Protein AF-A0A1U9MJN6-F1 (afdb_monomer)

Secondary structure (DSSP, 8-state):
--SSTTSSSSGGGG-----PPPPHHHHHHHHHHHHHHHHHHHTT-HHHHHTTS-HHHHHHHHHHTT--HHHHHHHHHHHHHHHHHTT--EEEEE-TTS-EEEEETTEEEEEEEEEEEEE-TTS-EEEEEEEEEEEEETTEEEEEETT-HHHHHHHHHH-GGGGG---PPPEEEE--TT--TT-------

Foldseek 3Di:
DPPPVPVVVPVVPPPPFDFDDDDPVRLVQCVVLVVQLLVCLQVLVVLSVVVQADPLLLVLVCVVVVHDSVVSSVVVSVVSSVCVVVQAKHDKAWDSVDWTWTDQPQKIKIKTWIWIWGQDPVRFIKIKIWMWIWIADPNDIHIDIRVPVVSVVSVCVSPVSCVPPDTDDIDIDGPDPVPDPVPPDDPDD

Radius of gyration: 20.4 Å; Cα contacts (8 Å, |Δi|>4): 246; chains: 1; bounding box: 68×49×54 Å

Structure (mmCIF, N/CA/C/O backbone):
data_AF-A0A1U9MJN6-F1
#
_entry.id   AF-A0A1U9MJN6-F1
#
loop_
_atom_site.group_PDB
_atom_site.id
_atom_site.type_symbol
_atom_site.label_atom_id
_atom_site.label_alt_id
_atom_site.label_comp_id
_atom_site.label_asym_id
_atom_site.label_entity_id
_atom_site.label_seq_id
_atom_site.pdbx_PDB_ins_code
_atom_site.Cartn_x
_atom_site.Cartn_y
_atom_site.Cartn_z
_atom_site.occupancy
_atom_site.B_iso_or_equiv
_atom_site.auth_seq_id
_atom_site.auth_comp_id
_atom_site.auth_asym_id
_atom_site.auth_atom_id
_atom_site.pdbx_PDB_model_num
ATOM 1 N N . MET A 1 1 ? -52.449 1.244 7.327 1.00 43.59 1 MET A N 1
ATOM 2 C CA . MET A 1 1 ? -51.071 1.759 7.510 1.00 43.59 1 MET A CA 1
ATOM 3 C C . MET A 1 1 ? -50.054 0.865 6.780 1.00 43.59 1 MET A C 1
ATOM 5 O O . MET A 1 1 ? -49.353 0.101 7.421 1.00 43.59 1 MET A O 1
ATOM 9 N N . LYS A 1 2 ? -50.004 0.884 5.435 1.00 42.50 2 LYS A N 1
ATOM 10 C CA . LYS A 1 2 ? -49.128 -0.014 4.635 1.00 42.50 2 LYS A CA 1
ATOM 11 C C . LYS A 1 2 ? -48.401 0.668 3.457 1.00 42.50 2 LYS A C 1
ATOM 13 O O . LYS A 1 2 ? -47.854 -0.019 2.608 1.00 42.50 2 LYS A O 1
ATOM 18 N N . LYS A 1 3 ? -48.378 2.007 3.386 1.00 45.59 3 LYS A N 1
ATOM 19 C CA . LYS A 1 3 ? -47.758 2.746 2.261 1.00 45.59 3 LYS A CA 1
ATOM 20 C C . LYS A 1 3 ? -46.526 3.588 2.627 1.00 45.59 3 LYS A C 1
ATOM 22 O O . LYS A 1 3 ? -45.918 4.162 1.739 1.00 45.59 3 LYS A O 1
ATOM 27 N N . ILE A 1 4 ? -46.126 3.624 3.902 1.00 48.44 4 ILE A N 1
ATOM 28 C CA . ILE A 1 4 ? -44.976 4.433 4.362 1.00 48.44 4 ILE A CA 1
ATOM 29 C C . ILE A 1 4 ? -43.656 3.637 4.332 1.00 48.44 4 ILE A C 1
ATOM 31 O O . ILE A 1 4 ? -42.585 4.224 4.250 1.00 48.44 4 ILE A O 1
ATOM 35 N N . LEU A 1 5 ? -43.703 2.299 4.295 1.00 41.34 5 LEU A N 1
ATOM 36 C CA . LEU A 1 5 ? -42.488 1.475 4.350 1.00 41.34 5 LEU A CA 1
ATOM 37 C C . LEU A 1 5 ? -41.726 1.372 3.011 1.00 41.34 5 LEU A C 1
ATOM 39 O O . LEU A 1 5 ? -40.574 0.957 3.002 1.00 41.34 5 LEU A O 1
ATOM 43 N N . LEU A 1 6 ? -42.341 1.751 1.883 1.00 39.41 6 LEU A N 1
ATOM 44 C CA . LEU A 1 6 ? -41.754 1.542 0.551 1.00 39.41 6 LEU A CA 1
ATOM 45 C C . LEU A 1 6 ? -40.847 2.696 0.075 1.00 39.41 6 LEU A C 1
ATOM 47 O O . LEU A 1 6 ? -40.119 2.528 -0.895 1.00 39.41 6 LEU A O 1
ATOM 51 N N . TYR A 1 7 ? -40.843 3.845 0.760 1.00 41.41 7 TYR A N 1
ATOM 52 C CA . TYR A 1 7 ? -40.008 4.993 0.373 1.00 41.41 7 TYR A CA 1
ATOM 53 C C . TYR A 1 7 ? -38.606 4.998 1.001 1.00 41.41 7 TYR A C 1
ATOM 55 O O . TYR A 1 7 ? -37.720 5.674 0.488 1.00 41.41 7 TYR A O 1
ATOM 63 N N . ILE A 1 8 ? -38.362 4.216 2.059 1.00 44.56 8 ILE A N 1
ATOM 64 C CA . ILE A 1 8 ? -37.048 4.185 2.733 1.00 44.56 8 ILE A CA 1
ATOM 65 C C . ILE A 1 8 ? -36.058 3.243 2.018 1.00 44.56 8 ILE A C 1
ATOM 67 O O . ILE A 1 8 ? -34.848 3.419 2.124 1.00 44.56 8 ILE A O 1
ATOM 71 N N . VAL A 1 9 ? -36.540 2.292 1.210 1.00 43.25 9 VAL A N 1
ATOM 72 C CA . VAL A 1 9 ? -35.675 1.303 0.535 1.00 43.25 9 VAL A CA 1
ATOM 73 C C . VAL A 1 9 ? -35.017 1.849 -0.745 1.00 43.25 9 VAL A C 1
ATOM 75 O O . VAL A 1 9 ? -33.988 1.333 -1.164 1.00 43.25 9 VAL A O 1
ATOM 78 N N . ILE A 1 10 ? -35.533 2.928 -1.345 1.00 44.97 10 ILE A N 1
ATOM 79 C CA . ILE A 1 10 ? -35.027 3.439 -2.638 1.00 44.97 10 ILE A CA 1
ATOM 80 C C . ILE A 1 10 ? -33.867 4.445 -2.471 1.00 44.97 10 ILE A C 1
ATOM 82 O O . ILE A 1 10 ? -33.095 4.659 -3.404 1.00 44.97 10 ILE A O 1
ATOM 86 N N . VAL A 1 11 ? -33.667 5.021 -1.280 1.00 43.34 11 VAL A N 1
ATOM 87 C CA . VAL A 1 11 ? -32.619 6.043 -1.065 1.00 43.34 11 VAL A CA 1
ATOM 88 C C . VAL A 1 11 ? -31.224 5.432 -0.837 1.00 43.34 11 VAL A C 1
ATOM 90 O O . VAL A 1 11 ? -30.222 6.097 -1.074 1.00 43.34 11 VAL A O 1
ATOM 93 N N . MET A 1 12 ? -31.117 4.151 -0.461 1.00 43.88 12 MET A N 1
ATOM 94 C CA . MET A 1 12 ? -29.810 3.510 -0.216 1.00 43.88 12 MET A CA 1
ATOM 95 C C . MET A 1 12 ? -29.096 3.002 -1.481 1.00 43.88 12 MET A C 1
ATOM 97 O O . MET A 1 12 ? -27.916 2.674 -1.428 1.00 43.88 12 MET A O 1
ATOM 101 N N . SER A 1 13 ? -29.769 2.960 -2.632 1.00 37.56 13 SER A N 1
ATOM 102 C CA . SER A 1 13 ? -29.236 2.360 -3.867 1.00 37.56 13 SER A CA 1
ATOM 103 C C . SER A 1 13 ? -28.473 3.318 -4.797 1.00 37.56 13 SER A C 1
ATOM 105 O O . SER A 1 13 ? -28.083 2.909 -5.887 1.00 37.56 13 SER A O 1
ATOM 107 N N . LEU A 1 14 ? -28.243 4.578 -4.402 1.00 42.25 14 LEU A N 1
ATOM 108 C CA . LEU A 1 14 ? -27.652 5.604 -5.281 1.00 42.25 14 LEU A CA 1
ATOM 109 C C . LEU A 1 14 ? -26.359 6.247 -4.763 1.00 42.25 14 LEU A C 1
ATOM 111 O O . LEU A 1 14 ? -25.937 7.269 -5.300 1.00 42.25 14 LEU A O 1
ATOM 115 N N . MET A 1 15 ? -25.663 5.638 -3.799 1.00 46.88 15 MET A N 1
ATOM 116 C CA . MET A 1 15 ? -24.274 6.025 -3.520 1.00 46.88 15 MET A CA 1
ATOM 117 C C . MET A 1 15 ? -23.351 5.454 -4.602 1.00 46.88 15 MET A C 1
ATOM 119 O O . MET A 1 15 ? -22.535 4.567 -4.372 1.00 46.88 15 MET A O 1
ATOM 123 N N . SER A 1 16 ? -23.519 5.941 -5.832 1.00 44.94 16 SER A N 1
ATOM 124 C CA . S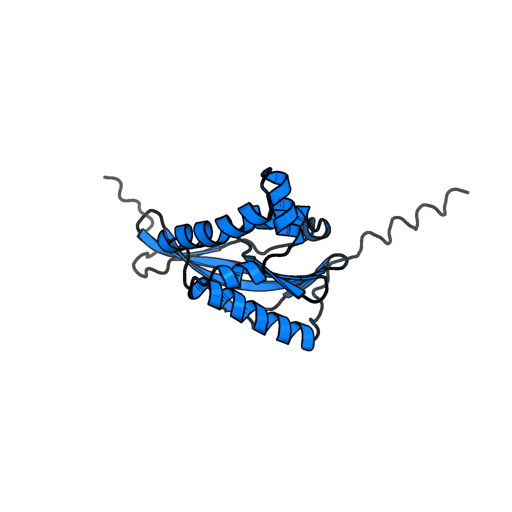ER A 1 16 ? -22.482 5.866 -6.849 1.00 44.94 16 SER A CA 1
ATOM 125 C C . SER A 1 16 ? -21.250 6.546 -6.262 1.00 44.94 16 SER A C 1
ATOM 127 O O . SER A 1 16 ? -21.290 7.751 -6.016 1.00 44.94 16 SER A O 1
ATOM 129 N N . SER A 1 17 ? -20.195 5.774 -6.002 1.00 49.84 17 SER A N 1
ATOM 130 C CA . SER A 1 17 ? -18.872 6.264 -5.622 1.00 49.84 17 SER A CA 1
ATOM 131 C C . SER A 1 17 ? -18.369 7.207 -6.719 1.00 49.84 17 SER A C 1
ATOM 133 O O . SER A 1 17 ? -17.796 6.767 -7.718 1.00 49.84 17 SER A O 1
ATOM 135 N N . GLN A 1 18 ? -18.678 8.495 -6.601 1.00 49.50 18 GLN A N 1
ATOM 136 C CA . GLN A 1 18 ? -18.141 9.511 -7.491 1.00 49.50 18 GLN A CA 1
ATOM 137 C C . GLN A 1 18 ? -16.682 9.716 -7.096 1.00 49.50 18 GLN A C 1
ATOM 139 O O . GLN A 1 18 ? -16.378 9.853 -5.912 1.00 49.50 18 GLN A O 1
ATOM 144 N N . ALA A 1 19 ? -15.784 9.701 -8.081 1.00 58.88 19 ALA A N 1
ATOM 145 C CA . ALA A 1 19 ? -14.411 10.133 -7.872 1.00 58.88 19 ALA A CA 1
ATOM 146 C C . ALA A 1 19 ? -14.451 11.570 -7.340 1.00 58.88 19 ALA A C 1
ATOM 148 O O . ALA A 1 19 ? -14.881 12.486 -8.043 1.00 58.88 19 ALA A O 1
ATOM 149 N N . MET A 1 20 ? -14.069 11.746 -6.079 1.00 65.19 20 MET A N 1
ATOM 150 C CA . MET A 1 20 ? -14.048 13.057 -5.447 1.00 65.19 20 MET A CA 1
ATOM 151 C C . MET A 1 20 ? -12.709 13.732 -5.716 1.00 65.19 20 MET A C 1
ATOM 153 O O . MET A 1 20 ? -11.678 13.075 -5.896 1.00 65.19 20 MET A O 1
ATOM 157 N N . ALA A 1 21 ? -12.725 15.062 -5.770 1.00 76.94 21 ALA A N 1
ATOM 158 C CA . ALA A 1 21 ? -11.495 15.832 -5.814 1.00 76.94 21 ALA A CA 1
ATOM 159 C C . ALA A 1 21 ? -10.804 15.719 -4.448 1.00 76.94 21 ALA A C 1
ATOM 161 O O . ALA A 1 21 ? -11.349 16.154 -3.437 1.00 76.94 21 ALA A O 1
ATOM 162 N N . LEU A 1 22 ? -9.613 15.121 -4.426 1.00 87.12 22 LEU A N 1
ATOM 163 C CA . LEU A 1 22 ? -8.795 15.001 -3.223 1.00 87.12 22 LEU A CA 1
ATOM 164 C C . LEU A 1 22 ? -8.383 16.395 -2.730 1.00 87.12 22 LEU A C 1
ATOM 166 O O . LEU A 1 22 ? -7.848 17.186 -3.513 1.00 87.12 22 LEU A O 1
ATOM 170 N N . GLU A 1 23 ? -8.591 16.686 -1.444 1.00 90.25 23 GLU A N 1
ATOM 171 C CA . GLU A 1 23 ? -8.159 17.953 -0.849 1.00 90.25 23 GLU A CA 1
ATOM 172 C C . GLU A 1 23 ? -6.656 18.181 -1.061 1.00 90.25 23 GLU A C 1
ATOM 174 O O . GLU A 1 23 ? -5.850 17.252 -0.970 1.00 90.25 23 GLU A O 1
ATOM 179 N N . GLN A 1 24 ? -6.255 19.429 -1.317 1.00 89.94 24 GLN A N 1
ATOM 180 C CA . GLN A 1 24 ? -4.870 19.747 -1.681 1.00 89.94 24 GLN A CA 1
ATOM 181 C C . GLN A 1 24 ? -3.862 19.307 -0.605 1.00 89.94 24 GLN A C 1
ATOM 183 O O . GLN A 1 24 ? -2.831 18.721 -0.935 1.00 89.94 24 GLN A O 1
ATOM 188 N N . GLY A 1 25 ? -4.177 19.524 0.677 1.00 91.94 25 GLY A N 1
ATOM 189 C CA . GLY A 1 25 ? -3.315 19.094 1.783 1.00 91.94 25 GLY A CA 1
ATOM 190 C C . GLY A 1 25 ? -3.163 17.572 1.853 1.00 91.94 25 GLY A C 1
ATOM 191 O O . GLY A 1 25 ? -2.060 17.061 2.057 1.00 91.94 25 GLY A O 1
ATOM 192 N N . ASP A 1 26 ? -4.245 16.838 1.602 1.00 94.31 26 ASP A N 1
ATOM 193 C CA . ASP A 1 26 ? -4.227 15.376 1.574 1.00 94.31 26 ASP A CA 1
ATOM 194 C C . ASP A 1 26 ? -3.483 14.830 0.365 1.00 94.31 26 ASP A C 1
ATOM 196 O O . ASP A 1 26 ? -2.719 13.875 0.498 1.00 94.31 26 ASP A O 1
ATOM 200 N N . LYS A 1 27 ? -3.621 15.482 -0.789 1.00 94.56 27 LYS A N 1
ATOM 201 C CA . LYS A 1 27 ? -2.857 15.169 -1.996 1.00 94.56 27 LYS A CA 1
ATOM 202 C C . LYS A 1 27 ? -1.355 15.320 -1.769 1.00 94.56 27 LYS A C 1
ATOM 204 O O . LYS A 1 27 ? -0.590 14.425 -2.126 1.00 94.56 27 LYS A O 1
ATOM 209 N N . GLU A 1 28 ? -0.915 16.416 -1.160 1.00 95.31 28 GLU A N 1
ATOM 210 C CA . GLU A 1 28 ? 0.503 16.655 -0.870 1.00 95.31 28 GLU A CA 1
ATOM 211 C C . GLU A 1 28 ? 1.069 15.632 0.121 1.00 95.31 28 GLU A C 1
ATOM 213 O O . GLU A 1 28 ? 2.140 15.058 -0.114 1.00 95.31 28 GLU A O 1
ATOM 218 N N . GLN A 1 29 ? 0.332 15.344 1.198 1.00 96.88 29 GLN A N 1
ATOM 219 C CA . GLN A 1 29 ? 0.725 14.323 2.168 1.00 96.88 29 GLN A CA 1
ATOM 220 C C . GLN A 1 29 ? 0.754 12.92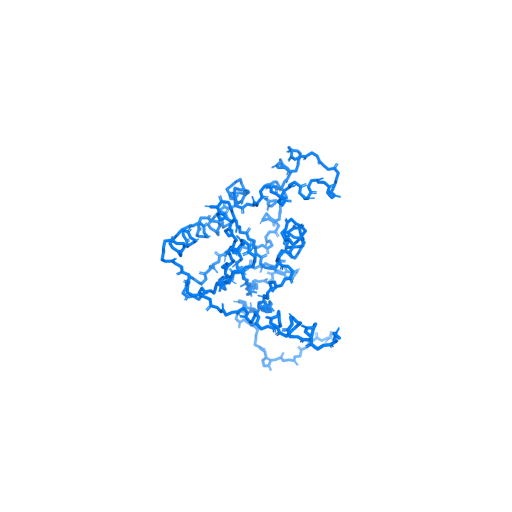3 1.551 1.00 96.88 29 GLN A C 1
ATOM 222 O O . GLN A 1 29 ? 1.699 12.172 1.806 1.00 96.88 29 GLN A O 1
ATOM 227 N N . PHE A 1 30 ? -0.236 12.577 0.726 1.00 97.12 30 PHE A N 1
ATOM 228 C CA . PHE A 1 30 ? -0.272 11.319 -0.010 1.00 97.12 30 PHE A CA 1
ATOM 229 C C . PHE A 1 30 ? 0.962 11.184 -0.902 1.00 97.12 30 PHE A C 1
ATOM 231 O O . PHE A 1 30 ? 1.713 10.224 -0.747 1.00 97.12 30 PHE A O 1
ATOM 238 N N . ILE A 1 31 ? 1.228 12.162 -1.779 1.00 97.06 31 ILE A N 1
ATOM 239 C CA . ILE A 1 31 ? 2.361 12.118 -2.718 1.00 97.06 31 ILE A CA 1
ATOM 240 C C . ILE A 1 31 ? 3.681 11.970 -1.960 1.00 97.06 31 ILE A C 1
ATOM 242 O O . ILE A 1 31 ? 4.518 11.149 -2.338 1.00 97.06 31 ILE A O 1
ATOM 246 N N . LYS A 1 32 ? 3.876 12.740 -0.883 1.00 97.38 32 LYS A N 1
ATOM 247 C CA . LYS A 1 32 ? 5.087 12.660 -0.058 1.00 97.38 32 LYS A CA 1
ATOM 248 C C . LYS A 1 32 ? 5.272 11.258 0.522 1.00 97.38 32 LYS A C 1
ATOM 250 O O . LYS A 1 32 ? 6.335 10.667 0.358 1.00 97.38 32 LYS A O 1
ATOM 255 N N . ASN A 1 33 ? 4.249 10.725 1.184 1.00 97.94 33 ASN A N 1
ATOM 256 C CA . ASN A 1 33 ? 4.336 9.428 1.849 1.00 97.94 33 ASN A CA 1
ATOM 257 C C . ASN A 1 33 ? 4.453 8.265 0.852 1.00 97.94 33 ASN A C 1
ATOM 259 O O . ASN A 1 33 ? 5.272 7.373 1.052 1.00 97.94 33 ASN A O 1
ATOM 263 N N . ALA A 1 34 ? 3.717 8.317 -0.258 1.00 97.44 34 ALA A N 1
ATOM 264 C CA . ALA A 1 34 ? 3.796 7.333 -1.330 1.00 97.44 34 ALA A CA 1
ATOM 265 C C . ALA A 1 34 ? 5.190 7.310 -1.976 1.00 97.44 34 ALA A C 1
ATOM 267 O O . ALA A 1 34 ? 5.746 6.238 -2.202 1.00 97.44 34 ALA A O 1
ATOM 268 N N . LYS A 1 35 ? 5.808 8.476 -2.221 1.00 96.94 35 LYS A N 1
ATOM 269 C CA . LYS A 1 35 ? 7.196 8.544 -2.709 1.00 96.94 35 LYS A CA 1
ATOM 270 C C . LYS A 1 35 ? 8.177 7.914 -1.722 1.00 96.94 35 LYS A C 1
ATOM 272 O O . LYS A 1 35 ? 9.031 7.145 -2.152 1.00 96.94 35 LYS A O 1
ATOM 277 N N . THR A 1 36 ? 8.042 8.191 -0.424 1.00 97.06 36 THR A N 1
ATOM 278 C CA . THR A 1 36 ? 8.875 7.560 0.613 1.00 97.06 36 THR A CA 1
ATOM 279 C C . THR A 1 36 ? 8.694 6.043 0.630 1.00 97.06 36 THR A C 1
ATOM 281 O O . THR A 1 36 ? 9.680 5.314 0.680 1.00 97.06 36 THR A O 1
ATOM 284 N N . TYR A 1 37 ? 7.454 5.563 0.536 1.00 96.19 37 TYR A N 1
ATOM 285 C CA . TYR A 1 37 ? 7.129 4.139 0.491 1.00 96.19 37 TYR A CA 1
ATOM 286 C C . TYR A 1 37 ? 7.752 3.431 -0.724 1.00 96.19 37 TYR A C 1
ATOM 288 O O . TYR A 1 37 ? 8.461 2.436 -0.565 1.00 96.19 37 TYR A O 1
ATOM 296 N N . LEU A 1 38 ? 7.559 3.966 -1.935 1.00 94.56 38 LEU A N 1
ATOM 297 C CA . LEU A 1 38 ? 8.127 3.389 -3.161 1.00 94.56 38 LEU A CA 1
ATOM 298 C C . LEU A 1 38 ? 9.662 3.451 -3.158 1.00 94.56 38 LEU A C 1
ATOM 300 O O . LEU A 1 38 ? 10.327 2.501 -3.571 1.00 94.56 38 LEU A O 1
ATOM 304 N N . LEU A 1 39 ? 10.241 4.543 -2.645 1.00 94.38 39 LEU A N 1
ATOM 305 C CA . LEU A 1 39 ? 11.687 4.660 -2.478 1.00 94.38 39 LEU A CA 1
ATOM 306 C C . LEU A 1 39 ? 12.221 3.620 -1.485 1.00 94.38 39 LEU A C 1
ATOM 308 O O . LEU A 1 39 ? 13.251 3.010 -1.753 1.00 94.38 39 LEU A O 1
ATOM 312 N N . ALA A 1 40 ? 11.521 3.372 -0.376 1.00 93.31 40 ALA A N 1
ATOM 313 C CA . ALA A 1 40 ? 11.910 2.358 0.599 1.00 93.31 40 ALA A CA 1
ATOM 314 C C . ALA A 1 40 ? 11.908 0.944 -0.001 1.00 93.31 40 ALA A C 1
ATOM 316 O O . ALA A 1 40 ? 12.822 0.172 0.289 1.00 93.31 40 ALA A O 1
ATOM 317 N N . HIS A 1 41 ? 10.951 0.626 -0.880 1.00 90.69 41 HIS A N 1
ATOM 318 C CA . HIS A 1 41 ? 10.965 -0.615 -1.664 1.00 90.69 41 HIS A CA 1
ATOM 319 C C . HIS A 1 41 ? 12.185 -0.696 -2.586 1.00 90.69 41 HIS A C 1
ATOM 321 O O . HIS A 1 41 ? 12.923 -1.680 -2.542 1.00 90.69 41 HIS A O 1
ATOM 327 N N . ASN A 1 42 ? 12.460 0.361 -3.356 1.00 90.44 42 ASN A N 1
ATOM 328 C CA . ASN A 1 42 ? 13.613 0.414 -4.264 1.00 90.44 42 ASN A CA 1
ATOM 329 C C . ASN A 1 42 ? 14.958 0.308 -3.530 1.00 90.44 42 ASN A C 1
ATOM 331 O O . ASN A 1 42 ? 15.864 -0.386 -3.986 1.00 90.44 42 ASN A O 1
ATOM 335 N N . MET A 1 43 ? 15.076 0.956 -2.370 1.00 91.19 43 MET A N 1
ATOM 336 C CA . MET A 1 43 ? 16.272 0.931 -1.522 1.00 91.19 43 MET A CA 1
ATOM 337 C C . MET A 1 43 ? 16.353 -0.304 -0.616 1.00 91.19 43 MET A C 1
ATOM 339 O O . MET A 1 43 ? 17.344 -0.472 0.091 1.00 91.19 43 MET A O 1
ATOM 343 N N . ARG A 1 44 ? 15.335 -1.178 -0.629 1.00 89.50 44 ARG A N 1
ATOM 344 C CA . ARG A 1 44 ? 15.235 -2.372 0.230 1.00 89.50 44 ARG A CA 1
ATOM 345 C C . ARG A 1 44 ? 15.282 -2.047 1.730 1.00 89.50 44 ARG A C 1
ATOM 347 O O . ARG A 1 44 ? 15.719 -2.856 2.552 1.00 89.50 44 ARG A O 1
ATOM 354 N N . THR A 1 45 ? 14.790 -0.869 2.105 1.00 91.31 45 THR A N 1
ATOM 355 C CA . THR A 1 45 ? 14.709 -0.397 3.491 1.00 91.31 45 THR A CA 1
ATOM 356 C C . THR A 1 45 ? 13.384 -0.847 4.109 1.00 91.31 45 THR A C 1
ATOM 358 O O . THR A 1 45 ? 12.513 -0.037 4.423 1.00 91.31 45 THR A O 1
ATOM 361 N N . PHE A 1 46 ? 13.200 -2.160 4.277 1.00 89.06 46 PHE A N 1
ATOM 362 C CA . PHE A 1 46 ? 11.895 -2.739 4.640 1.00 89.06 46 PHE A CA 1
ATOM 363 C C . PHE A 1 46 ? 11.362 -2.310 6.009 1.00 89.06 46 PHE A C 1
ATOM 365 O O . PHE A 1 46 ? 10.153 -2.271 6.200 1.00 89.06 46 PHE A O 1
ATOM 372 N N . ASN A 1 47 ? 12.223 -1.875 6.930 1.00 89.44 47 ASN A N 1
ATOM 373 C CA . ASN A 1 47 ? 11.764 -1.262 8.180 1.00 89.44 47 ASN A CA 1
ATOM 374 C C . ASN A 1 47 ? 10.962 0.027 7.934 1.00 89.44 47 ASN A C 1
ATOM 376 O O . ASN A 1 47 ? 10.027 0.306 8.675 1.00 89.44 47 ASN A O 1
ATOM 380 N N . VAL A 1 48 ? 11.294 0.795 6.889 1.00 92.00 48 VAL A N 1
ATOM 381 C CA . VAL A 1 48 ? 10.523 1.980 6.478 1.00 92.00 48 VAL A CA 1
ATOM 382 C C . VAL A 1 48 ? 9.238 1.560 5.766 1.00 92.00 48 VAL A C 1
ATOM 384 O O . VAL A 1 48 ? 8.192 2.136 6.040 1.00 92.00 48 VAL A O 1
ATOM 387 N N . VAL A 1 49 ? 9.273 0.515 4.926 1.00 92.06 49 VAL A N 1
ATOM 388 C CA . VAL A 1 49 ? 8.056 -0.063 4.314 1.00 92.06 49 VAL A CA 1
ATOM 389 C C . VAL A 1 49 ? 7.045 -0.458 5.396 1.00 92.06 49 VAL A C 1
ATOM 391 O O . VAL A 1 49 ? 5.869 -0.118 5.294 1.00 92.06 49 VAL A O 1
ATOM 394 N N . MET A 1 50 ? 7.508 -1.087 6.479 1.00 90.69 50 MET A N 1
ATOM 395 C CA . MET A 1 50 ? 6.651 -1.517 7.587 1.00 90.69 50 MET A CA 1
ATOM 396 C C . MET A 1 50 ? 5.970 -0.370 8.341 1.00 90.69 50 MET A C 1
ATOM 398 O O . MET A 1 50 ? 4.896 -0.580 8.897 1.00 90.69 50 MET A O 1
ATOM 402 N N . GLN A 1 51 ? 6.529 0.845 8.337 1.00 93.94 51 GLN A N 1
ATOM 403 C CA . GLN A 1 51 ? 5.883 2.014 8.959 1.00 93.94 51 GLN A CA 1
ATOM 404 C C . GLN A 1 51 ? 4.602 2.438 8.230 1.00 93.94 51 GLN A C 1
ATOM 406 O O . GLN A 1 51 ? 3.767 3.138 8.801 1.00 93.94 51 GLN A O 1
ATOM 411 N N . TYR A 1 52 ? 4.449 2.002 6.980 1.00 95.25 52 TYR A N 1
ATOM 412 C CA . TYR A 1 52 ? 3.307 2.286 6.122 1.00 95.25 52 TYR A CA 1
ATOM 413 C C . TYR A 1 52 ? 2.289 1.141 6.060 1.00 95.25 52 TYR A C 1
ATOM 415 O O . TYR A 1 52 ? 1.302 1.244 5.331 1.00 95.25 52 TYR A O 1
ATOM 423 N N . VAL A 1 53 ? 2.480 0.075 6.841 1.00 93.00 53 VAL A N 1
ATOM 424 C CA . VAL A 1 53 ? 1.473 -0.977 7.014 1.00 93.00 53 VAL A CA 1
ATOM 425 C C . VAL A 1 53 ? 0.594 -0.628 8.210 1.00 93.00 53 VAL A C 1
ATOM 427 O O . VAL A 1 53 ? 1.080 -0.204 9.259 1.00 93.00 53 VAL A O 1
ATOM 430 N N . SER A 1 54 ? -0.721 -0.782 8.062 1.00 93.50 54 SER A N 1
ATOM 431 C CA . SER A 1 54 ? -1.652 -0.446 9.139 1.00 93.50 54 SER A CA 1
ATOM 432 C C . SER A 1 54 ? -1.455 -1.364 10.358 1.00 93.50 54 SER A C 1
ATOM 434 O O . SER A 1 54 ? -1.476 -2.585 10.188 1.00 93.50 54 SER A O 1
ATOM 436 N N . PRO A 1 55 ? -1.343 -0.829 11.593 1.00 92.75 55 PRO A N 1
ATOM 437 C CA . PRO A 1 55 ? -1.252 -1.650 12.803 1.00 92.75 55 PRO A CA 1
ATOM 438 C C . PRO A 1 55 ? -2.415 -2.635 12.940 1.00 92.75 55 PRO A C 1
ATOM 440 O O . PRO A 1 55 ? -2.190 -3.812 13.198 1.00 92.75 55 PRO A O 1
ATOM 443 N N . LYS A 1 56 ? -3.641 -2.190 12.636 1.00 94.06 56 LYS A N 1
ATOM 444 C CA . LYS A 1 56 ? -4.846 -3.033 12.631 1.00 94.06 56 LYS A CA 1
ATOM 445 C C . LYS A 1 56 ? -4.727 -4.221 11.668 1.00 94.06 56 LYS A C 1
ATOM 447 O O . LYS A 1 56 ? -5.202 -5.319 11.950 1.00 94.06 56 LYS A O 1
ATOM 452 N N . VAL A 1 57 ? -4.065 -4.020 10.526 1.00 92.88 57 VAL A N 1
ATOM 453 C CA . VAL A 1 57 ? -3.792 -5.094 9.558 1.00 92.88 57 VAL A CA 1
ATOM 454 C C . VAL A 1 57 ? -2.751 -6.060 10.108 1.00 92.88 57 VAL A C 1
ATOM 456 O O . VAL A 1 57 ? -2.951 -7.266 10.017 1.00 92.88 57 VAL A O 1
ATOM 459 N N . LEU A 1 58 ? -1.678 -5.561 10.729 1.00 92.31 58 LEU A N 1
ATOM 460 C CA . LEU A 1 58 ? -0.673 -6.415 11.371 1.00 92.31 58 LEU A CA 1
ATOM 461 C C . LEU A 1 58 ? -1.278 -7.258 12.499 1.00 92.31 58 LEU A C 1
ATOM 463 O O . LEU A 1 58 ? -0.982 -8.444 12.598 1.00 92.31 58 LEU A O 1
ATOM 467 N N . GLU A 1 59 ? -2.162 -6.680 13.308 1.00 93.75 59 GLU A N 1
ATOM 468 C CA . GLU A 1 59 ? -2.915 -7.407 14.333 1.00 93.75 59 GLU A CA 1
ATOM 469 C C . GLU A 1 59 ? -3.796 -8.499 13.720 1.00 93.75 59 GLU A C 1
ATOM 471 O O . GLU A 1 59 ? -3.780 -9.634 14.193 1.00 93.75 59 GLU A O 1
ATOM 476 N N . THR A 1 60 ? -4.497 -8.187 12.626 1.00 93.88 60 THR A N 1
ATOM 477 C CA . THR A 1 60 ? -5.331 -9.155 11.897 1.00 93.88 60 THR A CA 1
ATOM 478 C C . THR A 1 60 ? -4.490 -10.322 11.364 1.00 93.88 60 THR A C 1
ATOM 480 O O . THR A 1 60 ? -4.847 -11.484 11.547 1.00 93.88 60 THR A O 1
ATOM 483 N N . ILE A 1 61 ? -3.332 -10.035 10.758 1.00 92.12 61 ILE A N 1
ATOM 484 C CA . ILE A 1 61 ? -2.394 -11.059 10.273 1.00 92.12 61 ILE A CA 1
ATOM 485 C C . ILE A 1 61 ? -1.880 -11.911 11.438 1.00 92.12 61 ILE A C 1
ATOM 487 O O . ILE A 1 61 ? -1.833 -13.137 11.331 1.00 92.12 61 ILE A O 1
ATOM 491 N N . ALA A 1 62 ? -1.491 -11.281 12.548 1.00 92.31 62 ALA A N 1
ATOM 492 C CA . ALA A 1 62 ? -0.965 -11.976 13.718 1.00 92.31 62 ALA A CA 1
ATOM 493 C C . ALA A 1 62 ? -2.003 -12.950 14.298 1.00 92.31 62 ALA A C 1
ATOM 495 O O . ALA A 1 62 ? -1.679 -14.109 14.558 1.00 92.31 62 ALA A O 1
ATOM 496 N N . GLN A 1 63 ? -3.258 -12.509 14.421 1.00 93.44 63 GLN A N 1
ATOM 497 C CA . GLN A 1 63 ? -4.373 -13.332 14.892 1.00 93.44 63 GLN A CA 1
ATOM 498 C C . GLN A 1 63 ? -4.635 -14.529 13.971 1.00 93.44 63 GLN A C 1
ATOM 500 O O . GLN A 1 63 ? -4.644 -15.666 14.445 1.00 93.44 63 GLN A O 1
ATOM 505 N N . ASP A 1 64 ? -4.765 -14.297 12.662 1.00 92.69 64 ASP A N 1
ATOM 506 C CA . ASP A 1 64 ? -5.049 -15.358 11.683 1.00 92.69 64 ASP A CA 1
ATOM 507 C C . ASP A 1 64 ? -3.936 -16.416 11.625 1.00 92.69 64 ASP A C 1
ATOM 509 O O . ASP A 1 64 ? -4.205 -17.602 11.431 1.00 92.69 64 ASP A O 1
ATOM 513 N N . ASN A 1 65 ? -2.684 -16.006 11.844 1.00 89.62 65 ASN A N 1
ATOM 514 C CA . ASN A 1 65 ? -1.525 -16.900 11.817 1.00 89.62 65 ASN A CA 1
ATOM 515 C C . ASN A 1 65 ? -1.135 -17.440 13.203 1.00 89.62 65 ASN A C 1
ATOM 517 O O . ASN A 1 65 ? -0.154 -18.173 13.313 1.00 89.62 65 ASN A O 1
ATOM 521 N N . LYS A 1 66 ? -1.890 -17.107 14.262 1.00 92.56 66 LYS A N 1
ATOM 522 C CA . LYS A 1 66 ? -1.593 -17.480 15.659 1.00 92.56 66 LYS A CA 1
ATOM 523 C C . LYS A 1 66 ? -0.172 -17.085 16.093 1.00 92.56 66 LYS A C 1
ATOM 525 O O . LYS A 1 66 ? 0.501 -17.821 16.815 1.00 92.56 66 LYS A O 1
ATOM 530 N N . LEU A 1 67 ? 0.287 -15.919 15.641 1.00 92.00 67 LEU A N 1
ATOM 531 C CA . LEU A 1 67 ? 1.585 -15.337 15.977 1.00 92.00 67 LEU A CA 1
ATOM 532 C C . LEU A 1 67 ? 1.408 -14.176 16.958 1.00 92.00 67 LEU A C 1
ATOM 534 O O . LEU A 1 67 ? 0.379 -13.505 16.974 1.00 92.00 67 LEU A O 1
ATOM 538 N N . SER A 1 68 ? 2.438 -13.893 17.757 1.00 92.69 68 SER A N 1
ATOM 539 C CA . SER A 1 68 ? 2.496 -12.618 18.474 1.00 92.69 68 SER A CA 1
ATOM 540 C C . SER A 1 68 ? 2.801 -11.487 17.489 1.00 92.69 68 SER A C 1
ATOM 542 O O . SER A 1 68 ? 3.527 -11.683 16.510 1.00 92.69 68 SER A O 1
ATOM 544 N N . LEU A 1 69 ? 2.295 -10.282 17.767 1.00 8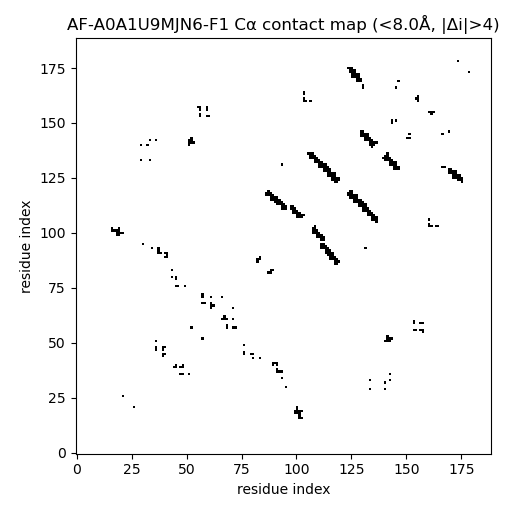9.06 69 LEU A N 1
ATOM 545 C CA . LEU A 1 69 ? 2.592 -9.107 16.945 1.00 89.06 69 LEU A CA 1
ATOM 546 C C . LEU A 1 69 ? 4.105 -8.846 16.872 1.00 89.06 69 LEU A C 1
ATOM 548 O O . LEU A 1 69 ? 4.624 -8.574 15.796 1.00 89.06 69 LEU A O 1
ATOM 552 N N . ALA A 1 70 ? 4.821 -9.023 17.988 1.00 89.25 70 ALA A N 1
ATOM 553 C CA . ALA A 1 70 ? 6.276 -8.891 18.038 1.00 89.25 70 ALA A CA 1
ATOM 554 C C . ALA A 1 70 ? 6.977 -9.859 17.067 1.00 89.25 70 ALA A C 1
ATOM 556 O O . ALA A 1 70 ? 7.809 -9.425 16.270 1.00 89.25 70 ALA A O 1
ATOM 557 N N . ASN A 1 71 ? 6.588 -11.141 17.067 1.00 86.50 71 ASN A N 1
ATOM 558 C CA . ASN A 1 71 ? 7.144 -12.137 16.147 1.00 86.50 71 ASN A CA 1
ATOM 559 C C . ASN A 1 71 ? 6.811 -11.806 14.688 1.00 86.50 71 ASN A C 1
ATOM 561 O O . ASN A 1 71 ? 7.654 -11.952 13.810 1.00 86.50 71 ASN A O 1
ATOM 565 N N . LEU A 1 72 ? 5.594 -11.335 14.412 1.00 87.38 72 LEU A N 1
ATOM 566 C CA . LEU A 1 72 ? 5.219 -10.930 13.061 1.00 87.38 72 LEU A CA 1
ATOM 567 C C . LEU A 1 72 ? 6.080 -9.751 12.575 1.00 87.38 72 LEU A C 1
ATOM 569 O O . LEU A 1 72 ? 6.627 -9.789 11.473 1.00 87.38 72 LEU A O 1
ATOM 573 N N . THR A 1 73 ? 6.240 -8.719 13.408 1.00 84.50 73 THR A N 1
ATOM 574 C CA . THR A 1 73 ? 7.014 -7.517 13.060 1.00 84.50 73 THR A CA 1
ATOM 575 C C . THR A 1 73 ? 8.508 -7.775 12.877 1.00 84.50 73 THR A C 1
ATOM 577 O O . THR A 1 73 ? 9.145 -7.031 12.134 1.00 84.50 73 THR A O 1
ATOM 580 N N . SER A 1 74 ? 9.070 -8.821 13.494 1.00 84.81 74 SER A N 1
ATOM 581 C CA . SER A 1 74 ? 10.468 -9.208 13.275 1.00 84.81 74 SER A CA 1
ATOM 582 C C . SER A 1 74 ? 10.665 -10.030 11.998 1.00 84.81 74 SER A C 1
ATOM 584 O O . SER A 1 74 ? 11.686 -9.876 11.337 1.00 84.81 74 SER A O 1
ATOM 586 N N . ILE A 1 75 ? 9.686 -10.854 11.605 1.00 84.88 75 ILE A N 1
ATOM 587 C CA . ILE A 1 75 ? 9.815 -11.777 10.463 1.00 84.88 75 ILE A CA 1
ATOM 588 C C . ILE A 1 75 ? 9.510 -11.102 9.114 1.00 84.88 75 ILE A C 1
ATOM 590 O O . ILE A 1 75 ? 10.152 -11.421 8.111 1.00 84.88 75 ILE A O 1
ATOM 594 N N . ILE A 1 76 ? 8.545 -10.173 9.046 1.00 83.19 76 ILE A N 1
ATOM 595 C CA . ILE A 1 76 ? 8.141 -9.566 7.760 1.00 83.19 76 ILE A CA 1
ATOM 596 C C . ILE A 1 76 ? 9.306 -8.850 7.048 1.00 83.19 76 ILE A C 1
ATOM 598 O O . ILE A 1 76 ? 9.500 -9.116 5.858 1.00 83.19 76 ILE A O 1
ATOM 602 N N . PRO A 1 77 ? 10.110 -7.988 7.706 1.00 81.00 77 PRO A N 1
ATOM 603 C CA . PRO A 1 77 ? 11.227 -7.319 7.038 1.00 81.00 77 PRO A CA 1
ATOM 604 C C . PRO A 1 77 ? 12.236 -8.294 6.423 1.00 81.00 77 PRO A C 1
ATOM 606 O O . PRO A 1 77 ? 12.751 -8.044 5.332 1.00 81.00 77 PRO A O 1
ATOM 609 N N . ASP A 1 78 ? 12.498 -9.414 7.099 1.00 80.62 78 ASP A N 1
ATOM 610 C CA . ASP A 1 78 ? 13.420 -10.445 6.623 1.00 80.62 78 ASP A CA 1
ATOM 611 C C . ASP A 1 78 ? 12.838 -11.216 5.435 1.00 80.62 78 ASP A C 1
ATOM 613 O O . ASP A 1 78 ? 13.546 -11.469 4.458 1.00 80.62 78 ASP A O 1
ATOM 617 N N . ASN A 1 79 ? 11.538 -11.517 5.457 1.00 79.81 79 ASN A N 1
ATOM 618 C CA . ASN A 1 79 ? 10.848 -12.124 4.321 1.00 79.81 79 ASN A CA 1
ATOM 619 C C . ASN A 1 79 ? 10.873 -11.216 3.088 1.00 79.81 79 ASN A C 1
ATOM 621 O O . ASN A 1 79 ? 11.263 -11.671 2.013 1.00 79.81 79 ASN A O 1
ATOM 625 N N . LEU A 1 80 ? 10.551 -9.928 3.248 1.00 78.50 80 LEU A N 1
ATOM 626 C CA . LEU A 1 80 ? 10.624 -8.946 2.161 1.00 78.50 80 LEU A CA 1
ATOM 627 C C . LEU A 1 80 ? 12.049 -8.836 1.601 1.00 78.50 80 LEU A C 1
ATOM 629 O O . LEU A 1 80 ? 12.249 -8.799 0.385 1.00 78.50 80 LEU A O 1
ATOM 633 N N . ARG A 1 81 ? 13.066 -8.871 2.474 1.00 77.31 81 ARG A N 1
ATOM 634 C CA . ARG A 1 81 ? 14.472 -8.892 2.051 1.00 77.31 81 ARG A CA 1
ATOM 635 C C . ARG A 1 81 ? 14.809 -10.135 1.243 1.00 77.31 81 ARG A C 1
ATOM 637 O O . ARG A 1 81 ? 15.438 -10.019 0.193 1.00 77.31 81 ARG A O 1
ATOM 644 N N . ASN A 1 82 ? 14.367 -11.303 1.691 1.00 76.56 82 ASN A N 1
ATOM 645 C CA . ASN A 1 82 ? 14.589 -12.560 0.987 1.00 76.56 82 ASN A CA 1
ATOM 646 C C . ASN A 1 82 ? 13.889 -12.589 -0.379 1.00 76.56 82 ASN A C 1
ATOM 648 O O . ASN A 1 82 ? 14.448 -13.115 -1.340 1.00 76.56 82 ASN A O 1
ATOM 652 N N . GLU A 1 83 ? 12.695 -12.009 -0.501 1.00 74.38 83 GLU A N 1
ATOM 653 C CA . GLU A 1 83 ? 12.004 -11.870 -1.787 1.00 74.38 83 GLU A CA 1
ATOM 654 C C . GLU A 1 83 ? 12.727 -10.916 -2.742 1.00 74.38 83 GLU A C 1
ATOM 656 O O . GLU A 1 83 ? 12.909 -11.243 -3.918 1.00 74.38 83 GLU A O 1
ATOM 661 N N . ALA A 1 84 ? 13.212 -9.780 -2.236 1.00 70.75 84 ALA A N 1
ATOM 662 C CA . ALA A 1 84 ? 13.977 -8.822 -3.028 1.00 70.75 84 ALA A CA 1
ATOM 663 C C . ALA A 1 84 ? 15.338 -9.378 -3.484 1.00 70.75 84 ALA A C 1
ATOM 665 O O . ALA A 1 84 ? 15.773 -9.106 -4.604 1.00 70.75 84 ALA A O 1
ATOM 666 N N . LEU A 1 85 ? 16.008 -10.185 -2.651 1.00 67.62 85 LEU A N 1
ATOM 667 C CA . LEU A 1 85 ? 17.256 -10.873 -3.012 1.00 67.62 85 LEU A CA 1
ATOM 668 C C . LEU A 1 85 ? 17.049 -11.949 -4.079 1.00 67.62 85 LEU A C 1
ATOM 670 O O . LEU A 1 85 ? 17.938 -12.174 -4.893 1.00 67.62 85 LEU A O 1
ATOM 674 N N . LYS A 1 86 ? 15.861 -12.561 -4.132 1.00 70.88 86 LYS A N 1
ATOM 675 C CA . LYS A 1 86 ? 15.468 -13.488 -5.204 1.00 70.88 86 LYS A CA 1
ATOM 676 C C . LYS A 1 86 ? 15.149 -12.777 -6.529 1.00 70.88 86 LYS A C 1
ATOM 678 O O . LYS A 1 86 ? 14.671 -13.430 -7.448 1.00 70.88 86 LYS A O 1
ATOM 683 N N . GLY A 1 87 ? 15.382 -11.463 -6.626 1.00 59.69 87 GLY A N 1
ATOM 684 C CA . GLY A 1 87 ? 15.253 -10.696 -7.869 1.00 59.69 87 GLY A CA 1
ATOM 685 C C . GLY A 1 87 ? 13.818 -10.555 -8.374 1.00 59.69 87 GLY A C 1
ATOM 686 O O . GLY A 1 87 ? 13.612 -10.250 -9.542 1.00 59.69 87 GLY A O 1
ATOM 687 N N . LYS A 1 88 ? 12.815 -10.791 -7.519 1.00 73.19 88 LYS A N 1
ATOM 688 C CA . LYS A 1 88 ? 11.430 -10.895 -7.987 1.00 73.19 88 LYS A CA 1
ATOM 689 C C . LYS A 1 88 ? 10.787 -9.562 -8.335 1.00 73.19 88 LYS A C 1
ATOM 691 O O . LYS A 1 88 ? 9.921 -9.570 -9.192 1.00 73.19 88 LYS A O 1
ATOM 696 N N . LYS A 1 89 ? 11.149 -8.459 -7.668 1.00 82.19 89 LYS A N 1
ATOM 697 C CA . LYS A 1 89 ? 10.540 -7.137 -7.888 1.00 82.19 89 LYS A CA 1
ATOM 698 C C . LYS A 1 89 ? 11.546 -6.007 -7.643 1.00 82.19 89 LYS A 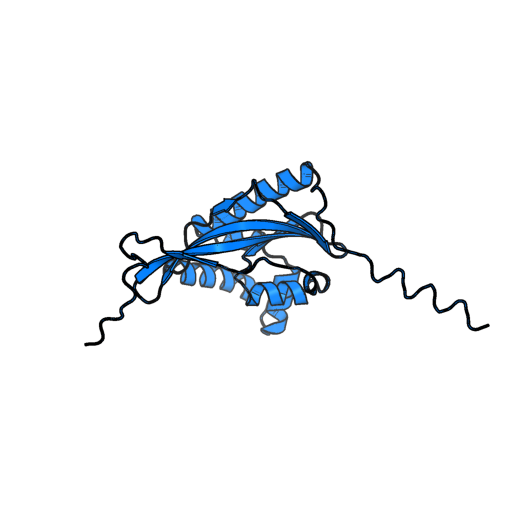C 1
ATOM 700 O O . LYS A 1 89 ? 12.176 -5.972 -6.584 1.00 82.19 89 LYS A O 1
ATOM 705 N N . THR A 1 90 ? 11.681 -5.078 -8.581 1.00 82.25 90 THR A N 1
ATOM 706 C CA . THR A 1 90 ? 12.561 -3.896 -8.519 1.00 82.25 90 THR A CA 1
ATOM 707 C C . THR A 1 90 ? 11.908 -2.692 -9.209 1.00 82.25 90 THR A C 1
ATOM 709 O O . THR A 1 90 ? 10.855 -2.822 -9.820 1.00 82.25 90 THR A O 1
ATOM 712 N N . ASN A 1 91 ? 12.518 -1.506 -9.115 1.00 86.81 91 ASN A N 1
ATOM 713 C CA . ASN A 1 91 ? 12.137 -0.316 -9.893 1.00 86.81 91 ASN A CA 1
ATOM 714 C C . ASN A 1 91 ? 10.653 0.078 -9.786 1.00 86.81 91 ASN A C 1
ATOM 716 O O . ASN A 1 91 ? 9.973 0.303 -10.783 1.00 86.81 91 ASN A O 1
ATOM 720 N N . TYR A 1 92 ? 10.156 0.195 -8.561 1.00 90.69 92 TYR A N 1
ATOM 721 C CA . TYR A 1 92 ? 8.824 0.703 -8.263 1.00 90.69 92 TYR A CA 1
ATOM 722 C C . TYR A 1 92 ? 8.713 2.180 -8.669 1.00 90.69 92 TYR A C 1
ATOM 724 O O . TYR A 1 92 ? 9.420 3.033 -8.124 1.00 90.69 92 TYR A O 1
ATOM 732 N N . VAL A 1 93 ? 7.811 2.489 -9.603 1.00 92.31 93 VAL A N 1
ATOM 733 C CA . VAL A 1 93 ? 7.573 3.839 -10.139 1.00 92.31 93 VAL A CA 1
ATOM 734 C C . VAL A 1 93 ? 6.075 4.134 -10.166 1.00 92.31 93 VAL A C 1
ATOM 736 O O . VAL A 1 93 ? 5.324 3.465 -10.868 1.00 92.31 93 VAL A O 1
ATOM 739 N N . GLY A 1 94 ? 5.636 5.156 -9.428 1.00 93.81 94 GLY A N 1
ATOM 740 C CA . GLY A 1 94 ? 4.242 5.617 -9.405 1.00 93.81 94 GLY A CA 1
ATOM 741 C C . GLY A 1 94 ? 3.980 6.786 -10.359 1.00 93.81 94 GLY A C 1
ATOM 742 O O . GLY A 1 94 ? 4.801 7.697 -10.467 1.00 93.81 94 GLY A O 1
ATOM 743 N N . ASN A 1 95 ? 2.818 6.792 -11.015 1.00 93.25 95 ASN A N 1
ATOM 744 C CA . ASN A 1 95 ? 2.328 7.915 -11.812 1.00 93.25 95 ASN A CA 1
ATOM 745 C C . ASN A 1 95 ? 1.449 8.838 -10.952 1.00 93.25 95 ASN A C 1
ATOM 747 O O . ASN A 1 95 ? 0.239 8.655 -10.840 1.00 93.25 95 ASN A O 1
ATOM 751 N N . PHE A 1 96 ? 2.072 9.862 -10.372 1.00 93.50 96 PHE A N 1
ATOM 752 C CA . PHE A 1 96 ? 1.411 10.834 -9.493 1.00 93.50 96 PHE A CA 1
ATOM 753 C C . PHE A 1 96 ? 0.566 11.888 -10.226 1.00 93.50 96 PHE A C 1
ATOM 755 O O . PHE A 1 96 ? -0.056 12.724 -9.574 1.00 93.50 96 PHE A O 1
ATOM 762 N N . GLU A 1 97 ? 0.532 11.874 -11.559 1.00 90.50 97 GLU A N 1
ATOM 763 C CA . GLU A 1 97 ? -0.361 12.735 -12.346 1.00 90.50 97 GLU A CA 1
ATOM 764 C C . GLU A 1 97 ? -1.760 12.120 -12.474 1.00 90.50 97 GLU A C 1
ATOM 766 O O . GLU A 1 97 ? -2.744 12.837 -12.642 1.00 90.50 97 GLU A O 1
ATOM 771 N N . LYS A 1 98 ? -1.861 10.790 -12.347 1.00 90.25 98 LYS A N 1
ATOM 772 C CA . LYS A 1 98 ? -3.109 10.022 -12.427 1.00 90.25 98 LYS A CA 1
ATOM 773 C C . LYS A 1 98 ? -3.537 9.551 -11.040 1.00 90.25 98 LYS A C 1
ATOM 775 O O . LYS A 1 98 ? -3.409 8.377 -10.709 1.00 90.25 98 LYS A O 1
ATOM 780 N N . ILE A 1 99 ? -4.003 10.492 -10.226 1.00 91.50 99 ILE A N 1
ATOM 781 C CA . ILE A 1 99 ? -4.514 10.220 -8.879 1.00 91.50 99 ILE A CA 1
ATOM 782 C C . ILE A 1 99 ? -6.032 10.086 -8.937 1.00 91.50 99 ILE A C 1
ATOM 784 O O . ILE A 1 99 ? -6.721 11.010 -9.363 1.00 91.50 99 ILE A O 1
ATOM 788 N N . GLU A 1 100 ? -6.540 8.958 -8.455 1.00 91.56 100 GLU A N 1
ATOM 789 C CA . GLU A 1 100 ? -7.966 8.724 -8.239 1.00 91.56 100 GLU A CA 1
ATOM 790 C C . GLU A 1 100 ? -8.233 8.639 -6.738 1.00 91.56 100 GLU A C 1
ATOM 792 O O . GLU A 1 100 ? -7.401 8.123 -5.991 1.00 91.56 100 GLU A O 1
ATOM 797 N N . SER A 1 101 ? -9.373 9.158 -6.279 1.00 92.50 101 SER A N 1
ATOM 798 C CA . SER A 1 101 ? -9.746 9.081 -4.868 1.00 92.50 101 SER A CA 1
ATOM 799 C C . SER A 1 101 ? -11.221 8.774 -4.671 1.00 92.50 101 SER A C 1
ATOM 801 O O . SER A 1 101 ? -12.066 9.172 -5.476 1.00 92.50 101 SER A O 1
ATOM 803 N N . GLN A 1 102 ? -11.514 8.052 -3.595 1.00 92.19 102 GLN A N 1
ATOM 804 C CA . GLN A 1 102 ? -12.862 7.697 -3.180 1.00 92.19 102 GLN A CA 1
ATOM 805 C C . GLN A 1 102 ? -12.928 7.551 -1.658 1.00 92.19 102 GLN A C 1
ATOM 807 O O . GLN A 1 102 ? -11.969 7.110 -1.024 1.00 92.19 102 GLN A O 1
ATOM 812 N N . GLU A 1 103 ? -14.079 7.866 -1.076 1.00 91.62 103 GLU A N 1
ATOM 813 C CA . GLU A 1 103 ? -14.364 7.567 0.326 1.00 91.62 103 GLU A CA 1
ATOM 814 C C . GLU A 1 103 ? -15.113 6.241 0.443 1.00 91.62 103 GLU A C 1
ATOM 816 O O . GLU A 1 103 ? -16.096 5.994 -0.259 1.00 91.62 103 GLU A O 1
ATOM 821 N N . LEU A 1 104 ? -14.640 5.380 1.341 1.00 90.25 104 LEU A N 1
ATOM 822 C CA . LEU A 1 104 ? -15.275 4.121 1.709 1.00 90.25 104 LEU A CA 1
ATOM 823 C C . LEU A 1 104 ? -15.525 4.130 3.220 1.00 90.25 104 LEU A C 1
ATOM 825 O O . LEU A 1 104 ? -14.633 3.833 4.015 1.00 90.25 104 LEU A O 1
ATOM 829 N N . GLY A 1 105 ? -16.738 4.516 3.621 1.00 88.50 105 GLY A N 1
ATOM 830 C CA . GLY A 1 105 ? -17.062 4.750 5.029 1.00 88.50 105 GLY A CA 1
ATOM 831 C C . GLY A 1 105 ? -16.216 5.888 5.598 1.00 88.50 105 GLY A C 1
ATOM 832 O O . GLY A 1 105 ? -16.286 7.006 5.104 1.00 88.50 105 GLY A O 1
ATOM 833 N N . THR A 1 106 ? -15.404 5.609 6.618 1.00 89.19 106 THR A N 1
ATOM 834 C CA . THR A 1 106 ? -14.505 6.604 7.235 1.00 89.19 106 THR A CA 1
ATOM 835 C C . THR A 1 106 ? -13.100 6.626 6.626 1.00 89.19 106 THR A C 1
ATOM 837 O O . THR A 1 106 ? -12.212 7.285 7.165 1.00 89.19 106 THR A O 1
ATOM 840 N N . ILE A 1 107 ? -12.862 5.866 5.553 1.00 93.44 107 ILE A N 1
ATOM 841 C CA . ILE A 1 107 ? -11.540 5.697 4.948 1.00 93.44 107 ILE A CA 1
ATOM 842 C C . ILE A 1 107 ? -11.496 6.450 3.626 1.00 93.44 107 ILE A C 1
ATOM 844 O O . ILE A 1 107 ? -12.223 6.121 2.688 1.00 93.44 107 ILE A O 1
ATOM 848 N N . LEU A 1 108 ? -10.579 7.408 3.525 1.00 94.62 108 LEU A N 1
ATOM 849 C CA . LEU A 1 108 ? -10.217 8.001 2.245 1.00 94.62 108 LEU A CA 1
ATOM 850 C C . LEU A 1 108 ? -9.211 7.079 1.551 1.00 94.62 108 LEU A C 1
ATOM 852 O O . LEU A 1 108 ? -8.115 6.833 2.061 1.00 94.62 108 LEU A O 1
ATOM 856 N N . VAL A 1 109 ? -9.588 6.562 0.387 1.00 95.19 109 VAL A N 1
ATOM 857 C CA . VAL A 1 109 ? -8.741 5.717 -0.454 1.00 95.19 109 VAL A CA 1
ATOM 858 C C . VAL A 1 109 ? -8.271 6.524 -1.651 1.00 95.19 109 VAL A C 1
ATOM 860 O O . VAL A 1 109 ? -9.063 7.181 -2.322 1.00 95.19 109 VAL A O 1
ATOM 863 N N . VAL A 1 110 ? -6.975 6.452 -1.927 1.00 95.38 110 VAL A N 1
ATOM 864 C CA . VAL A 1 110 ? -6.335 7.090 -3.073 1.00 95.38 110 VAL A CA 1
ATOM 865 C C . VAL A 1 110 ? -5.564 6.036 -3.843 1.00 95.38 110 VAL A C 1
ATOM 867 O O . VAL A 1 110 ? -4.776 5.298 -3.260 1.00 95.38 110 VAL A O 1
ATOM 870 N N . THR A 1 111 ? -5.754 5.968 -5.152 1.00 94.56 111 THR A N 1
ATOM 871 C CA . THR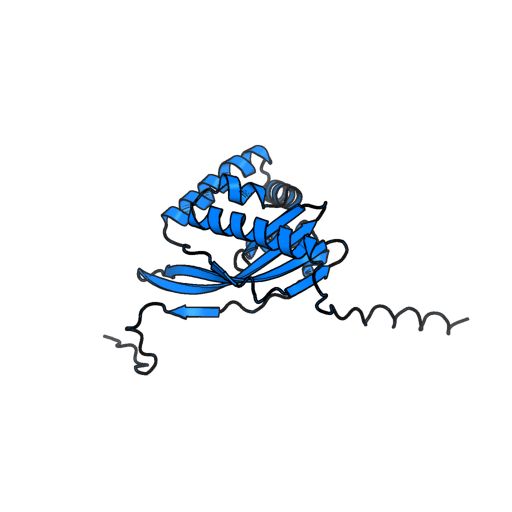 A 1 111 ? -5.037 5.031 -6.017 1.00 94.56 111 THR A CA 1
ATOM 872 C C . THR A 1 111 ? -4.233 5.772 -7.068 1.00 94.56 111 THR A C 1
ATOM 874 O O . THR A 1 111 ? -4.703 6.750 -7.650 1.00 94.56 111 THR A O 1
ATOM 877 N N . ILE A 1 112 ? -3.024 5.280 -7.338 1.00 94.19 112 ILE A N 1
ATOM 878 C CA . ILE A 1 112 ? -2.226 5.701 -8.494 1.00 94.19 112 ILE A CA 1
ATOM 879 C C . ILE A 1 112 ? -1.797 4.483 -9.306 1.00 94.19 112 ILE A C 1
ATOM 881 O O . ILE A 1 112 ? -1.436 3.458 -8.720 1.00 94.19 112 ILE A O 1
ATOM 885 N N . PRO A 1 113 ? -1.770 4.572 -10.645 1.00 93.81 113 PRO A N 1
ATOM 886 C CA . PRO A 1 113 ? -1.052 3.609 -11.459 1.00 93.81 113 PRO A CA 1
ATOM 887 C C . PRO A 1 113 ? 0.421 3.592 -11.057 1.00 93.81 113 PRO A C 1
ATOM 889 O O . PRO A 1 113 ? 1.031 4.639 -10.828 1.00 93.81 113 PRO A O 1
ATOM 892 N N . MET A 1 114 ? 1.008 2.410 -11.006 1.00 93.50 114 MET A N 1
ATOM 893 C CA . MET A 1 114 ? 2.435 2.232 -10.795 1.00 93.50 114 MET A CA 1
ATOM 894 C C . MET A 1 114 ? 2.941 1.058 -11.616 1.00 93.50 114 MET A C 1
ATOM 896 O O . MET A 1 114 ? 2.181 0.166 -11.973 1.00 93.50 114 MET A O 1
ATOM 900 N N . ASN A 1 115 ? 4.239 1.036 -11.865 1.00 91.75 115 ASN A N 1
ATOM 901 C CA . ASN A 1 115 ? 4.907 -0.089 -12.487 1.00 91.75 115 ASN A CA 1
ATOM 902 C C . ASN A 1 115 ? 6.049 -0.563 -11.595 1.00 91.75 115 ASN A C 1
ATOM 904 O O . ASN A 1 115 ? 6.596 0.219 -10.816 1.00 91.75 115 ASN A O 1
ATOM 908 N N . TYR A 1 116 ? 6.414 -1.828 -11.731 1.00 89.56 116 TYR A N 1
ATOM 909 C CA . TYR A 1 116 ? 7.654 -2.364 -11.190 1.00 89.56 116 TYR A CA 1
ATOM 910 C C . TYR A 1 116 ? 8.184 -3.449 -12.129 1.00 89.56 116 TYR A C 1
ATOM 912 O O . TYR A 1 116 ? 7.429 -4.052 -12.896 1.00 89.56 116 TYR A O 1
ATOM 920 N N . ASP A 1 117 ? 9.488 -3.665 -12.092 1.00 89.00 117 ASP A N 1
ATOM 921 C CA . ASP A 1 117 ? 10.173 -4.630 -12.937 1.00 89.00 117 ASP A CA 1
ATOM 922 C C . ASP A 1 117 ? 10.314 -5.959 -12.182 1.00 89.00 117 ASP A C 1
ATOM 924 O O . ASP A 1 117 ? 10.543 -5.984 -10.971 1.00 89.00 117 ASP A O 1
ATOM 928 N N . VAL A 1 118 ? 10.169 -7.072 -12.892 1.00 87.00 118 VAL A N 1
ATOM 929 C CA . VAL A 1 118 ? 10.344 -8.431 -12.372 1.00 87.00 118 VAL A CA 1
ATOM 930 C C . VAL A 1 118 ? 11.225 -9.236 -13.306 1.00 87.00 118 VAL A C 1
ATOM 932 O O . VAL A 1 118 ? 11.190 -9.037 -14.520 1.00 87.00 118 VAL A O 1
ATOM 935 N N . VAL A 1 119 ? 11.967 -10.184 -12.743 1.00 83.75 119 VAL A N 1
ATOM 936 C CA . VAL A 1 119 ? 12.596 -11.251 -13.520 1.00 83.75 119 VAL A CA 1
ATOM 937 C C . VAL A 1 119 ? 11.653 -12.449 -13.508 1.00 83.75 119 VAL A C 1
ATOM 939 O O . VAL A 1 119 ? 11.295 -12.949 -12.437 1.00 83.75 119 VAL A O 1
ATOM 942 N N . ASP A 1 120 ? 11.203 -12.886 -14.682 1.00 79.44 120 ASP A N 1
ATOM 943 C CA . ASP A 1 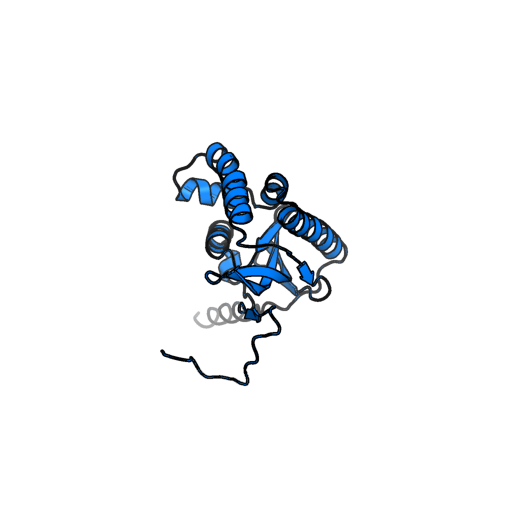120 ? 10.369 -14.077 -14.798 1.00 79.44 120 ASP A CA 1
ATOM 944 C C . ASP A 1 120 ? 11.170 -15.368 -14.544 1.00 79.44 120 ASP A C 1
ATOM 946 O O . ASP A 1 120 ? 12.385 -15.368 -14.336 1.00 79.44 120 ASP A O 1
ATOM 950 N N . LYS A 1 121 ? 10.474 -16.506 -14.538 1.00 78.25 121 LYS A N 1
ATOM 951 C CA . LYS A 1 121 ? 11.090 -17.827 -14.326 1.00 78.25 121 LYS A CA 1
ATOM 952 C C . LYS A 1 121 ? 12.141 -18.199 -15.384 1.00 78.25 121 LYS A C 1
ATOM 954 O O . LYS A 1 121 ? 12.961 -19.072 -15.117 1.00 78.25 121 LYS A O 1
ATOM 959 N N . ASP A 1 122 ? 12.092 -17.560 -16.550 1.00 80.38 122 ASP A N 1
ATOM 960 C CA . ASP A 1 122 ? 12.971 -17.798 -17.691 1.00 80.38 122 ASP A CA 1
ATOM 961 C C . ASP A 1 122 ? 14.126 -16.771 -17.723 1.00 80.38 122 ASP A C 1
ATOM 963 O O . ASP A 1 122 ? 14.925 -16.760 -18.658 1.00 80.38 122 ASP A O 1
ATOM 967 N N . GLY A 1 123 ? 14.243 -15.921 -16.692 1.00 81.69 123 GLY A N 1
ATOM 968 C CA . GLY A 1 123 ? 15.297 -14.917 -16.554 1.00 81.69 123 GLY A CA 1
ATOM 969 C C . GLY A 1 123 ? 15.025 -13.604 -17.293 1.00 81.69 123 GLY A C 1
ATOM 970 O O . GLY A 1 123 ? 15.914 -12.754 -17.349 1.00 81.69 123 GLY A O 1
ATOM 971 N N . LYS A 1 124 ? 13.829 -13.412 -17.859 1.00 82.50 124 LYS A N 1
ATOM 972 C CA . LYS A 1 124 ? 13.490 -12.222 -18.648 1.00 82.50 124 LYS A CA 1
ATOM 973 C C . LYS A 1 124 ? 12.983 -11.091 -17.773 1.00 82.50 124 LYS A C 1
ATOM 975 O O . LYS A 1 124 ? 12.204 -11.305 -16.847 1.00 82.50 124 LYS A O 1
ATOM 980 N N . ASN A 1 125 ? 13.358 -9.868 -18.137 1.00 84.81 125 ASN A N 1
ATOM 981 C CA . ASN A 1 125 ? 12.841 -8.667 -17.496 1.00 84.81 125 ASN A CA 1
ATOM 982 C C . ASN A 1 125 ? 11.457 -8.314 -18.057 1.00 84.81 125 ASN A C 1
ATOM 984 O O . ASN A 1 125 ? 11.289 -8.074 -19.256 1.00 84.81 125 ASN A O 1
ATOM 988 N N . ILE A 1 126 ? 10.466 -8.248 -17.175 1.00 86.06 126 ILE A N 1
ATOM 989 C CA . ILE A 1 126 ? 9.089 -7.859 -17.484 1.00 86.06 126 ILE A CA 1
ATOM 990 C C . ILE A 1 126 ? 8.729 -6.662 -16.613 1.00 86.06 126 ILE A C 1
ATOM 992 O O . ILE A 1 126 ? 9.084 -6.613 -15.438 1.00 86.06 126 ILE A O 1
ATOM 996 N N . ARG A 1 127 ? 7.991 -5.704 -17.169 1.00 88.75 127 ARG A N 1
ATOM 997 C CA . ARG A 1 127 ? 7.361 -4.632 -16.407 1.00 88.75 127 ARG A CA 1
ATOM 998 C C . ARG A 1 127 ? 5.919 -4.991 -16.125 1.00 88.75 127 ARG A C 1
ATOM 1000 O O . ARG A 1 127 ? 5.126 -5.190 -17.043 1.00 88.75 127 ARG A O 1
ATOM 1007 N N . LEU A 1 128 ? 5.570 -5.045 -14.851 1.00 87.38 128 LEU A N 1
ATOM 1008 C CA . LEU A 1 128 ? 4.198 -5.262 -14.422 1.00 87.38 128 LEU A CA 1
ATOM 1009 C C . LEU A 1 128 ? 3.535 -3.915 -14.159 1.00 87.38 128 LEU A C 1
ATOM 1011 O O . LEU A 1 128 ? 4.077 -3.083 -13.428 1.00 87.38 128 LEU A O 1
ATOM 1015 N N . LYS A 1 129 ? 2.356 -3.713 -14.753 1.00 89.31 129 LYS A N 1
ATOM 1016 C CA . LYS A 1 129 ? 1.460 -2.606 -14.427 1.00 89.31 129 LYS A CA 1
ATOM 1017 C C . LYS A 1 129 ? 0.624 -2.990 -13.224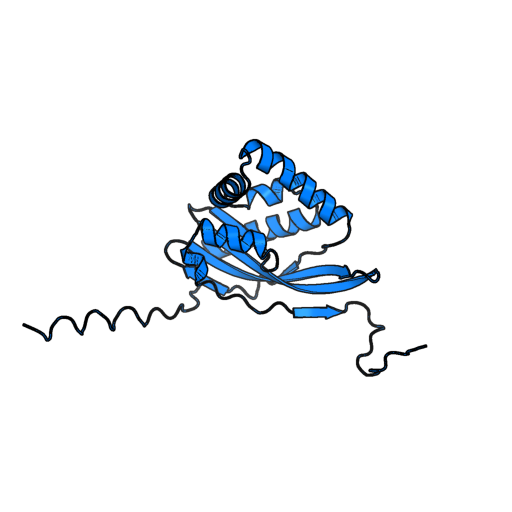 1.00 89.31 129 LYS A C 1
ATOM 1019 O O . LYS A 1 129 ? 0.015 -4.058 -13.172 1.00 89.31 129 LYS A O 1
ATOM 1024 N N . ASN A 1 130 ? 0.588 -2.087 -12.265 1.00 89.25 130 ASN A N 1
ATOM 1025 C CA . ASN A 1 130 ? -0.015 -2.286 -10.966 1.00 89.25 130 ASN A CA 1
AT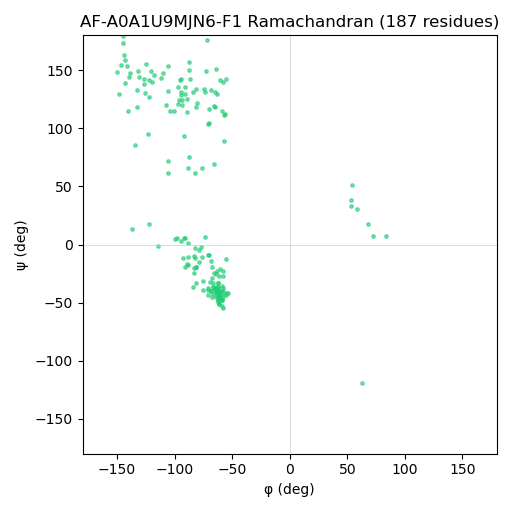OM 1026 C C . ASN A 1 130 ? -0.656 -0.975 -10.486 1.00 89.25 130 ASN A C 1
ATOM 1028 O O . ASN A 1 130 ? -0.609 0.057 -11.162 1.00 89.25 130 ASN A O 1
ATOM 1032 N N . GLN A 1 131 ? -1.262 -1.002 -9.308 1.00 92.44 131 GLN A N 1
ATOM 1033 C CA . GLN A 1 131 ? -1.737 0.190 -8.623 1.00 92.44 131 GLN A CA 1
ATOM 1034 C C . GLN A 1 131 ? -1.170 0.241 -7.211 1.00 92.44 131 GLN A C 1
ATOM 1036 O O . GLN A 1 131 ? -1.132 -0.767 -6.507 1.00 92.44 131 GLN A O 1
ATOM 1041 N N . LEU A 1 132 ? -0.752 1.431 -6.794 1.00 95.12 132 LEU A N 1
ATOM 1042 C CA . LEU A 1 132 ? -0.494 1.715 -5.395 1.00 95.12 132 LEU A CA 1
ATOM 1043 C C . LEU A 1 132 ? -1.802 2.210 -4.798 1.00 95.12 132 LEU A C 1
ATOM 1045 O O . LEU A 1 132 ? -2.382 3.180 -5.288 1.00 95.12 132 LEU A O 1
ATOM 1049 N N . ILE A 1 133 ? -2.239 1.553 -3.736 1.00 95.62 133 ILE A N 1
ATOM 1050 C CA . ILE A 1 133 ? -3.424 1.914 -2.974 1.00 95.62 133 ILE A CA 1
ATOM 1051 C C . ILE A 1 133 ? -2.933 2.569 -1.687 1.00 95.62 133 ILE A C 1
ATOM 1053 O O . ILE A 1 133 ? -2.271 1.936 -0.867 1.00 95.62 133 ILE A O 1
ATOM 1057 N N . GLY A 1 134 ? -3.237 3.849 -1.520 1.00 96.81 134 GLY A N 1
ATOM 1058 C CA . GLY A 1 134 ? -3.090 4.578 -0.272 1.00 96.81 134 GLY A CA 1
ATOM 1059 C C . GLY A 1 134 ? -4.415 4.627 0.472 1.00 96.81 134 GLY A C 1
ATOM 1060 O O . GLY A 1 134 ? -5.456 4.914 -0.110 1.00 96.81 134 GLY A O 1
ATOM 1061 N N . MET A 1 135 ? -4.373 4.390 1.772 1.00 96.50 135 MET A N 1
ATOM 1062 C CA . MET A 1 135 ? -5.519 4.526 2.660 1.00 96.50 135 MET A CA 1
ATOM 1063 C C . MET A 1 135 ? -5.189 5.507 3.767 1.00 96.50 135 MET A C 1
ATOM 1065 O O . MET A 1 135 ? -4.197 5.324 4.475 1.00 96.50 135 MET A O 1
ATOM 1069 N N . LYS A 1 136 ? -6.043 6.509 3.950 1.00 96.44 136 LYS A N 1
ATOM 1070 C CA . LYS A 1 136 ? -5.974 7.419 5.083 1.00 96.44 136 LYS A CA 1
ATOM 1071 C C . LYS A 1 136 ? -7.006 7.007 6.125 1.00 96.44 136 LYS A C 1
ATOM 1073 O O . LYS A 1 136 ? -8.208 7.081 5.887 1.00 96.44 136 LYS A O 1
ATOM 1078 N N . THR A 1 137 ? -6.517 6.587 7.285 1.00 92.94 137 THR A N 1
ATOM 1079 C CA . THR A 1 137 ? -7.326 6.301 8.477 1.00 92.94 137 THR A CA 1
ATOM 1080 C C . THR A 1 137 ? -6.583 6.812 9.703 1.00 92.94 137 THR A C 1
ATOM 1082 O O . THR A 1 137 ? -5.352 6.818 9.720 1.00 92.94 137 THR A O 1
ATOM 1085 N N . GLU A 1 138 ? -7.313 7.321 10.697 1.00 89.12 138 GLU A N 1
ATOM 1086 C CA . GLU A 1 138 ? -6.726 7.908 11.917 1.00 89.12 138 GLU A CA 1
ATOM 1087 C C . GLU A 1 138 ? -5.678 9.006 11.621 1.00 89.12 138 GLU A C 1
ATOM 1089 O O . GLU A 1 138 ? -4.679 9.168 12.321 1.00 89.12 138 GLU A O 1
ATOM 1094 N N . GLY A 1 139 ? -5.881 9.754 10.529 1.00 90.69 139 GLY A N 1
ATOM 1095 C CA . GLY A 1 139 ? -4.982 10.824 10.091 1.00 90.69 139 GLY A CA 1
ATOM 1096 C C . GLY A 1 139 ? -3.644 10.356 9.503 1.00 90.69 139 GLY A C 1
ATOM 1097 O O . GLY A 1 139 ? -2.792 11.196 9.220 1.00 90.69 139 GLY A O 1
ATOM 1098 N N . LYS A 1 140 ? -3.440 9.050 9.292 1.00 95.62 140 LYS A N 1
ATOM 1099 C CA . LYS A 1 140 ? -2.196 8.480 8.754 1.00 95.62 140 LYS A CA 1
ATOM 1100 C C . LYS A 1 140 ? -2.426 7.765 7.430 1.00 95.62 140 LYS A C 1
ATOM 1102 O O . LYS A 1 140 ? -3.469 7.151 7.224 1.00 95.62 140 LYS A O 1
ATOM 1107 N N . TRP A 1 141 ? -1.425 7.838 6.555 1.00 97.56 141 TRP A N 1
ATOM 1108 C CA . TRP A 1 141 ? -1.405 7.132 5.278 1.00 97.56 141 TRP A CA 1
ATOM 1109 C C . TRP A 1 141 ? -0.751 5.762 5.420 1.00 97.56 141 TRP A C 1
ATOM 1111 O O . TRP A 1 141 ? 0.372 5.653 5.912 1.00 97.56 141 TRP A O 1
ATOM 1121 N N . TYR A 1 142 ? -1.439 4.747 4.918 1.00 97.31 142 TYR A N 1
ATOM 1122 C CA . TYR A 1 142 ? -0.954 3.380 4.787 1.00 97.31 142 TYR A CA 1
ATOM 1123 C C . TYR A 1 142 ? -0.993 2.967 3.323 1.00 97.31 142 TYR A C 1
ATOM 1125 O O . TYR A 1 142 ? -1.853 3.444 2.585 1.00 97.31 142 TYR A O 1
ATOM 1133 N N . PHE A 1 143 ? -0.087 2.088 2.903 1.00 96.38 143 PHE A N 1
ATOM 1134 C CA . PHE A 1 143 ? 0.068 1.736 1.494 1.00 96.38 143 PHE A CA 1
ATOM 1135 C C . PHE A 1 143 ? 0.099 0.233 1.268 1.00 96.38 143 PHE A C 1
ATOM 1137 O O . PHE A 1 143 ? 0.670 -0.519 2.055 1.00 96.38 143 PHE A O 1
ATOM 1144 N N . ILE A 1 144 ? -0.488 -0.173 0.148 1.00 92.25 144 ILE A N 1
ATOM 1145 C CA . ILE A 1 144 ? -0.467 -1.539 -0.355 1.00 92.25 144 ILE A CA 1
ATOM 1146 C C . ILE A 1 144 ? -0.360 -1.525 -1.881 1.00 92.25 144 ILE A C 1
ATOM 1148 O O . ILE A 1 144 ? -1.011 -0.724 -2.555 1.00 92.25 144 ILE A O 1
ATOM 1152 N N . ASN A 1 145 ? 0.457 -2.422 -2.428 1.00 88.06 145 ASN A N 1
ATOM 1153 C CA . ASN A 1 145 ? 0.507 -2.668 -3.865 1.00 88.06 145 ASN A CA 1
ATOM 1154 C C . ASN A 1 145 ? -0.642 -3.611 -4.263 1.00 88.06 145 ASN A C 1
ATOM 1156 O O . ASN A 1 145 ? -0.873 -4.622 -3.603 1.00 88.06 145 ASN A O 1
ATOM 1160 N N . SER A 1 146 ? -1.381 -3.316 -5.336 1.00 82.94 146 SER A N 1
ATOM 1161 C CA . SER A 1 146 ? -2.617 -4.052 -5.656 1.00 82.94 146 SER A CA 1
ATOM 1162 C C . SER A 1 146 ? -2.423 -5.515 -6.078 1.00 82.94 146 SER A C 1
ATOM 1164 O O . SER A 1 146 ? -3.375 -6.291 -6.076 1.00 82.94 146 SER A O 1
ATOM 1166 N N . ASP A 1 147 ? -1.196 -5.912 -6.404 1.00 80.38 147 ASP A N 1
ATOM 1167 C CA . ASP A 1 147 ? -0.795 -7.288 -6.701 1.00 80.38 147 ASP A CA 1
ATOM 1168 C C . ASP A 1 147 ? -0.497 -8.122 -5.440 1.00 80.38 147 ASP A C 1
ATOM 1170 O O . ASP A 1 147 ? -0.368 -9.344 -5.519 1.00 80.38 147 ASP A O 1
ATOM 1174 N N . GLU A 1 148 ? -0.423 -7.495 -4.265 1.00 80.44 148 GLU A N 1
ATOM 1175 C CA . GLU A 1 148 ? -0.287 -8.167 -2.972 1.00 80.44 148 GLU A CA 1
ATOM 1176 C C . GLU A 1 148 ? -1.665 -8.633 -2.478 1.00 80.44 148 GLU A C 1
ATOM 1178 O O . GLU A 1 148 ? -2.155 -8.209 -1.432 1.00 80.44 148 GLU A O 1
ATOM 1183 N N . LEU A 1 149 ? -2.312 -9.514 -3.252 1.00 73.38 149 LEU A N 1
ATOM 1184 C CA . LEU A 1 149 ? -3.699 -9.950 -3.026 1.00 73.38 149 LEU A CA 1
ATOM 1185 C C . LEU A 1 149 ? -3.938 -10.482 -1.607 1.00 73.38 149 LEU A C 1
ATOM 1187 O O . LEU A 1 149 ? -4.932 -10.137 -0.976 1.00 73.38 149 LEU A O 1
ATOM 1191 N N . SER A 1 150 ? -2.998 -11.265 -1.075 1.00 79.44 150 SER A N 1
ATOM 1192 C CA . SER A 1 150 ? -3.074 -11.784 0.291 1.00 79.44 150 SER A CA 1
ATOM 1193 C C . SER A 1 150 ? -3.029 -10.672 1.339 1.00 79.44 150 SER A C 1
ATOM 1195 O O . SER A 1 150 ? -3.774 -10.732 2.314 1.00 79.44 150 SER A O 1
ATOM 1197 N N . LEU A 1 151 ? -2.210 -9.634 1.140 1.00 84.62 151 LEU A N 1
ATOM 1198 C CA . LEU A 1 151 ? -2.205 -8.469 2.023 1.00 84.62 151 LEU A CA 1
ATOM 1199 C C . LEU A 1 151 ? -3.512 -7.679 1.878 1.00 84.62 151 LEU A C 1
ATOM 1201 O O . LEU A 1 151 ? -4.083 -7.266 2.884 1.00 84.62 151 LEU A O 1
ATOM 1205 N N . LEU A 1 152 ? -4.037 -7.535 0.658 1.00 87.69 152 LEU A N 1
ATOM 1206 C CA . LEU A 1 152 ? -5.291 -6.826 0.401 1.00 87.69 152 LEU A CA 1
ATOM 1207 C C . LEU A 1 152 ? -6.475 -7.500 1.100 1.00 87.69 152 LEU A C 1
ATOM 1209 O O . LEU A 1 152 ? -7.347 -6.812 1.630 1.00 87.69 152 LEU A O 1
ATOM 1213 N N . ASP A 1 153 ? -6.487 -8.829 1.162 1.00 90.19 153 ASP A N 1
ATOM 1214 C CA . ASP A 1 153 ? -7.497 -9.580 1.905 1.00 90.19 153 ASP A CA 1
ATOM 1215 C C . ASP A 1 153 ? -7.426 -9.293 3.411 1.00 90.19 153 ASP A C 1
ATOM 1217 O O . ASP A 1 153 ? -8.463 -9.110 4.051 1.00 90.19 153 ASP A O 1
ATOM 1221 N N . TYR A 1 154 ? -6.225 -9.164 3.986 1.00 92.12 154 TYR A N 1
ATOM 1222 C CA . TYR A 1 154 ? -6.076 -8.729 5.380 1.00 92.12 154 TYR A CA 1
ATOM 1223 C C . TYR A 1 154 ? -6.519 -7.280 5.590 1.00 92.12 154 TYR A C 1
ATOM 1225 O O . TYR A 1 154 ? -7.149 -6.981 6.604 1.00 92.12 154 TYR A O 1
ATOM 1233 N N . TYR A 1 155 ? -6.269 -6.392 4.627 1.00 92.44 155 TYR A N 1
ATOM 1234 C CA . TYR A 1 155 ? -6.813 -5.034 4.654 1.00 92.44 155 TYR A CA 1
ATOM 1235 C C . TYR A 1 155 ? -8.344 -5.039 4.640 1.00 92.44 155 TYR A C 1
ATOM 1237 O O . TYR A 1 155 ? -8.945 -4.340 5.447 1.00 92.44 155 TYR A O 1
ATOM 1245 N N . LYS A 1 156 ? -8.988 -5.865 3.808 1.00 92.94 156 LYS A N 1
ATOM 1246 C CA . LYS A 1 156 ? -10.456 -6.005 3.779 1.00 92.94 156 LYS A CA 1
ATOM 1247 C C . LYS A 1 156 ? -11.029 -6.626 5.053 1.00 92.94 156 LYS A C 1
ATOM 1249 O O . LYS A 1 156 ? -12.126 -6.264 5.460 1.00 92.94 156 LYS A O 1
ATOM 1254 N N . LYS A 1 157 ? -10.302 -7.536 5.708 1.00 93.81 157 LYS A N 1
ATOM 1255 C CA . LYS A 1 157 ? -10.685 -8.070 7.027 1.00 93.81 157 LYS A CA 1
ATOM 1256 C C . LYS A 1 157 ? -10.590 -7.004 8.120 1.00 93.81 157 LYS A C 1
ATOM 1258 O O . LYS A 1 157 ? -11.506 -6.869 8.924 1.00 93.81 157 LYS A O 1
ATOM 1263 N N . ALA A 1 158 ? -9.501 -6.235 8.131 1.00 93.69 158 ALA A N 1
ATOM 1264 C CA . ALA A 1 158 ? -9.288 -5.155 9.091 1.00 93.69 158 ALA A CA 1
ATOM 1265 C C . ALA A 1 158 ? -10.242 -3.968 8.856 1.00 93.69 158 ALA A C 1
ATOM 1267 O O . ALA A 1 158 ? -10.647 -3.300 9.809 1.00 93.69 158 ALA A O 1
ATOM 1268 N N . TYR A 1 159 ? -10.612 -3.717 7.602 1.00 93.88 159 TYR A N 1
ATOM 1269 C CA . TYR A 1 159 ? -11.452 -2.609 7.151 1.00 93.88 159 TYR A CA 1
ATOM 1270 C C . TYR A 1 159 ? -12.516 -3.122 6.167 1.00 93.88 159 TYR A C 1
ATOM 1272 O O . TYR A 1 159 ? -12.296 -3.112 4.949 1.00 93.88 159 TYR A O 1
ATOM 1280 N N . PRO A 1 160 ? -13.666 -3.605 6.674 1.00 92.12 160 PRO A N 1
ATOM 1281 C CA . PRO A 1 160 ? -14.711 -4.213 5.850 1.00 92.12 160 PRO A CA 1
ATOM 1282 C C . PRO A 1 160 ? -15.261 -3.304 4.743 1.00 92.12 160 PRO A C 1
ATOM 1284 O O . PRO A 1 160 ? -15.762 -3.798 3.733 1.00 92.12 160 PRO A O 1
ATOM 1287 N N . GLU A 1 161 ? -15.138 -1.981 4.878 1.00 90.75 161 GLU A N 1
ATOM 1288 C CA . GLU A 1 161 ? -15.567 -1.013 3.864 1.00 90.75 161 GLU A CA 1
ATOM 1289 C C . GLU A 1 161 ? -14.811 -1.187 2.533 1.00 90.75 161 GLU A C 1
ATOM 1291 O O . GLU A 1 161 ? -15.356 -0.913 1.460 1.00 90.75 161 GLU A O 1
ATOM 1296 N N . LEU A 1 162 ? -13.581 -1.714 2.581 1.00 90.88 162 LEU A N 1
ATOM 1297 C CA . LEU A 1 162 ? -12.731 -1.955 1.411 1.00 90.88 162 LEU A CA 1
ATOM 1298 C C . LEU A 1 162 ? -13.206 -3.104 0.519 1.00 90.88 162 LEU A C 1
ATOM 1300 O O . LEU A 1 162 ? -12.670 -3.283 -0.576 1.00 90.88 162 LEU A O 1
ATOM 1304 N N . VAL A 1 163 ? -14.203 -3.890 0.933 1.00 88.19 163 VAL A N 1
ATOM 1305 C CA . VAL A 1 163 ? -14.808 -4.913 0.061 1.00 88.19 163 VAL A CA 1
ATOM 1306 C C . VAL A 1 163 ? -15.373 -4.280 -1.219 1.00 88.19 163 VAL A C 1
ATOM 1308 O O . VAL A 1 163 ? -15.365 -4.914 -2.272 1.00 88.19 163 VAL A O 1
ATOM 1311 N N . ASN A 1 164 ? -15.768 -3.005 -1.154 1.00 86.69 164 ASN A N 1
ATOM 1312 C CA . ASN A 1 164 ? -16.288 -2.239 -2.286 1.00 86.69 164 ASN A CA 1
ATOM 1313 C C . ASN A 1 164 ? -15.199 -1.530 -3.116 1.00 86.69 164 ASN A C 1
ATOM 1315 O O . ASN A 1 164 ? -15.524 -0.837 -4.082 1.00 86.69 164 ASN A O 1
ATOM 1319 N N . LEU A 1 165 ? -13.915 -1.681 -2.765 1.00 87.56 165 LEU A N 1
ATOM 1320 C CA . LEU A 1 165 ? -12.806 -1.106 -3.523 1.00 87.56 165 LEU A CA 1
ATOM 1321 C C . LEU A 1 165 ? -12.709 -1.764 -4.905 1.00 87.56 165 LEU A C 1
ATOM 1323 O O . LEU A 1 165 ? -12.473 -2.968 -5.023 1.00 87.56 165 LEU A O 1
ATOM 1327 N N . LYS A 1 166 ? -12.854 -0.953 -5.954 1.00 83.25 166 LYS A N 1
ATOM 1328 C CA . LYS A 1 166 ? -12.641 -1.369 -7.341 1.00 83.25 166 LYS A CA 1
ATOM 1329 C C . LYS A 1 166 ? -11.211 -1.043 -7.740 1.00 83.25 166 LYS A C 1
ATOM 1331 O O . LYS A 1 166 ? -10.790 0.102 -7.638 1.00 83.25 166 LYS A O 1
ATOM 1336 N N . LEU A 1 167 ? -10.490 -2.056 -8.201 1.00 81.56 167 LEU A N 1
ATOM 1337 C CA . LEU A 1 167 ? -9.121 -1.926 -8.684 1.00 81.56 167 LEU A CA 1
ATOM 1338 C C . LEU A 1 167 ? -9.095 -2.130 -10.194 1.00 81.56 167 LEU A C 1
ATOM 1340 O O . LEU A 1 167 ? -9.888 -2.901 -10.744 1.00 81.56 167 LEU A O 1
ATOM 1344 N N . ALA A 1 168 ? -8.184 -1.433 -10.862 1.00 76.25 168 ALA A N 1
ATOM 1345 C CA . ALA A 1 168 ? -7.896 -1.691 -12.258 1.00 76.25 168 ALA A CA 1
ATOM 1346 C C . ALA A 1 168 ? -7.314 -3.099 -12.411 1.00 76.25 168 ALA A C 1
ATOM 1348 O O . ALA A 1 168 ? -6.665 -3.647 -11.518 1.00 76.25 168 ALA A O 1
ATOM 1349 N N . LYS A 1 169 ? -7.556 -3.700 -13.574 1.00 70.31 169 LYS A N 1
ATOM 1350 C CA . LYS A 1 169 ? -7.015 -5.017 -13.888 1.00 70.31 169 LYS A CA 1
ATOM 1351 C C . LYS A 1 169 ? -5.494 -4.916 -14.053 1.00 70.31 169 LYS A C 1
ATOM 1353 O O . LYS A 1 169 ? -5.020 -4.028 -14.759 1.00 70.31 169 LYS A O 1
ATOM 1358 N N . LEU A 1 170 ? -4.760 -5.836 -13.427 1.00 68.50 170 LEU A N 1
ATOM 1359 C CA . LEU A 1 170 ? -3.318 -5.989 -13.632 1.00 68.50 170 LEU A CA 1
ATOM 1360 C C . LEU A 1 170 ? -3.025 -6.326 -15.100 1.00 68.50 170 LEU A C 1
ATOM 1362 O O . LEU A 1 170 ? -3.759 -7.096 -15.726 1.00 68.50 170 LEU A O 1
ATOM 1366 N N . ASP A 1 171 ? -1.947 -5.754 -15.623 1.00 72.69 171 ASP A N 1
ATOM 1367 C CA . ASP A 1 171 ? -1.494 -5.894 -17.010 1.00 72.69 171 ASP A CA 1
ATOM 1368 C C . ASP A 1 171 ? 0.049 -5.915 -17.044 1.00 72.69 171 ASP A C 1
ATOM 1370 O O . ASP A 1 171 ? 0.691 -5.559 -16.054 1.00 72.69 171 ASP A O 1
ATOM 1374 N N . PHE A 1 172 ? 0.673 -6.366 -18.134 1.00 72.56 172 PHE A N 1
ATOM 1375 C CA . PHE A 1 172 ? 2.133 -6.502 -18.217 1.00 72.56 172 PHE A CA 1
ATOM 1376 C C . PHE A 1 172 ? 2.700 -6.124 -19.585 1.00 72.56 172 PHE A C 1
ATOM 1378 O O . PHE A 1 172 ? 2.041 -6.236 -20.614 1.00 72.56 172 PHE A O 1
ATOM 1385 N N . GLU A 1 173 ? 3.959 -5.695 -19.585 1.00 77.06 173 GLU A N 1
ATOM 1386 C CA . GLU A 1 173 ? 4.722 -5.322 -20.773 1.00 77.06 173 GLU A CA 1
ATOM 1387 C C . GLU A 1 173 ? 6.106 -5.983 -20.727 1.00 77.06 173 GLU A C 1
ATOM 1389 O O . GLU A 1 173 ? 6.798 -5.938 -19.709 1.00 77.06 173 GLU A O 1
ATOM 1394 N N . PHE A 1 174 ? 6.533 -6.601 -21.830 1.00 72.38 174 PHE A N 1
ATOM 1395 C CA . PHE A 1 174 ? 7.897 -7.121 -21.949 1.00 72.38 174 PHE A CA 1
ATOM 1396 C C . PHE A 1 174 ? 8.880 -5.966 -22.149 1.00 72.38 174 PHE A C 1
ATOM 1398 O O . PHE A 1 174 ? 8.635 -5.080 -22.966 1.00 72.38 174 PHE A O 1
ATOM 1405 N N . LEU A 1 175 ? 9.992 -5.984 -21.410 1.00 67.12 175 LEU A N 1
ATOM 1406 C CA . LEU A 1 175 ? 11.034 -4.957 -21.518 1.00 67.12 175 LEU A CA 1
ATOM 1407 C C . LEU A 1 175 ? 12.141 -5.325 -22.507 1.00 67.12 175 LEU A C 1
ATOM 1409 O O . LEU A 1 175 ? 12.958 -4.469 -22.839 1.00 67.12 175 LEU A O 1
ATOM 1413 N N . ASP A 1 176 ? 12.171 -6.577 -22.961 1.00 65.06 176 ASP A N 1
ATOM 1414 C CA . ASP A 1 176 ? 13.194 -7.080 -23.869 1.00 65.06 176 ASP A CA 1
ATOM 1415 C C . ASP A 1 176 ? 12.768 -6.866 -25.339 1.00 65.06 176 ASP A C 1
ATOM 1417 O O . ASP A 1 176 ? 11.767 -7.449 -25.776 1.00 65.06 176 ASP A O 1
ATOM 1421 N N . PRO A 1 177 ? 13.471 -6.018 -26.116 1.00 52.00 177 PRO A N 1
ATOM 1422 C CA . PRO A 1 177 ? 13.054 -5.621 -27.463 1.00 52.00 177 PRO A CA 1
ATOM 1423 C C . PRO A 1 177 ? 13.145 -6.735 -28.519 1.00 52.00 177 PRO A C 1
ATOM 1425 O O . PRO A 1 177 ? 12.638 -6.551 -29.624 1.00 52.00 177 PRO A O 1
ATOM 1428 N N . GLU A 1 178 ? 13.746 -7.891 -28.218 1.00 52.78 178 GL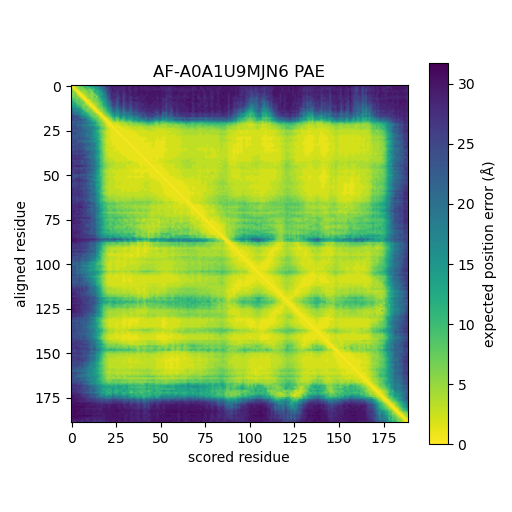U A N 1
ATOM 1429 C CA . GLU A 1 178 ? 13.829 -9.016 -29.166 1.00 52.78 178 GLU A CA 1
ATOM 1430 C C . GLU A 1 178 ? 12.536 -9.843 -29.276 1.00 52.78 178 GLU A C 1
ATOM 1432 O O . GLU A 1 178 ? 12.426 -10.720 -30.137 1.00 52.78 178 GLU A O 1
ATOM 1437 N N . PHE A 1 179 ? 11.514 -9.557 -28.462 1.00 45.72 179 PHE A N 1
ATOM 1438 C CA . PHE A 1 179 ? 10.226 -10.242 -28.555 1.00 45.72 179 PHE A CA 1
ATOM 1439 C C . PHE A 1 179 ? 9.285 -9.550 -29.555 1.00 45.72 179 PHE A C 1
ATOM 1441 O O . PHE A 1 179 ? 8.326 -8.866 -29.196 1.00 45.72 179 PHE A O 1
ATOM 1448 N N . ASP A 1 180 ? 9.559 -9.744 -30.847 1.00 44.62 180 ASP A N 1
ATOM 1449 C CA . ASP A 1 180 ? 8.647 -9.357 -31.925 1.00 44.62 180 ASP A CA 1
ATOM 1450 C C . ASP A 1 180 ? 7.405 -10.268 -31.917 1.00 44.62 180 ASP A C 1
ATOM 1452 O O . ASP A 1 180 ? 7.438 -11.418 -32.370 1.00 44.62 180 ASP A O 1
ATOM 1456 N N . MET A 1 181 ? 6.272 -9.738 -31.440 1.00 46.88 181 MET A N 1
ATOM 1457 C CA . MET A 1 181 ? 4.962 -10.405 -31.493 1.00 46.88 181 MET A CA 1
ATOM 1458 C C . MET A 1 181 ? 4.540 -10.823 -32.916 1.00 46.88 181 MET A C 1
ATOM 1460 O O . MET A 1 181 ? 3.601 -11.606 -33.062 1.00 46.88 181 MET A O 1
ATOM 1464 N N . LYS A 1 182 ? 5.213 -10.359 -33.983 1.00 43.22 182 LYS A N 1
ATOM 1465 C CA . LYS A 1 182 ? 4.937 -10.797 -35.361 1.00 43.22 182 LYS A CA 1
ATOM 1466 C C . LYS A 1 182 ? 5.486 -12.182 -35.707 1.00 43.22 182 LYS A C 1
ATOM 1468 O O . LYS A 1 182 ? 5.094 -12.729 -36.737 1.00 43.22 182 LYS A O 1
ATOM 1473 N N . LYS A 1 183 ? 6.327 -12.801 -34.871 1.00 42.94 183 LYS A N 1
ATOM 1474 C CA . LYS A 1 183 ? 6.779 -14.191 -35.065 1.00 42.94 183 LYS A CA 1
ATOM 1475 C C . LYS A 1 183 ? 6.098 -15.137 -34.080 1.00 42.94 183 LYS A C 1
ATOM 1477 O O . LYS A 1 183 ? 6.744 -15.804 -33.281 1.00 42.94 183 LYS A O 1
ATOM 1482 N N . GLY A 1 184 ? 4.772 -15.225 -34.168 1.00 39.34 184 GLY A N 1
ATOM 1483 C CA . GLY A 1 184 ? 3.964 -16.233 -33.479 1.00 39.34 184 GLY A CA 1
ATOM 1484 C C . GLY A 1 184 ? 4.237 -17.658 -33.973 1.00 39.34 184 GLY A C 1
ATOM 1485 O O . GLY A 1 184 ? 3.382 -18.265 -34.612 1.00 39.34 184 GLY A O 1
ATOM 1486 N N . LYS A 1 185 ? 5.422 -18.205 -33.692 1.00 32.88 185 LYS A N 1
ATOM 1487 C CA . LYS A 1 185 ? 5.706 -19.638 -33.800 1.00 32.88 185 LYS A CA 1
ATOM 1488 C C . LYS A 1 185 ? 6.579 -20.078 -32.633 1.00 32.88 185 LYS A C 1
ATOM 1490 O O . LYS A 1 185 ? 7.742 -19.698 -32.539 1.00 32.88 185 LYS A O 1
ATOM 1495 N N . PHE A 1 186 ? 6.014 -20.936 -31.786 1.00 37.16 186 PHE A N 1
ATOM 1496 C CA . PHE A 1 186 ? 6.809 -21.884 -31.019 1.00 37.16 186 PHE A CA 1
ATOM 1497 C C . PHE A 1 186 ? 7.568 -22.750 -32.027 1.00 37.16 186 PHE A C 1
ATOM 1499 O O . PHE A 1 186 ? 6.949 -23.472 -32.810 1.00 37.16 186 PHE A O 1
ATOM 1506 N N . ALA A 1 187 ? 8.895 -22.661 -32.039 1.00 33.53 187 ALA A N 1
ATOM 1507 C CA . ALA A 1 187 ? 9.697 -23.745 -32.576 1.00 33.53 187 ALA A CA 1
ATOM 1508 C C . ALA A 1 187 ? 9.593 -24.900 -31.568 1.00 33.53 187 ALA A C 1
ATOM 1510 O O . ALA A 1 187 ? 10.135 -24.832 -30.467 1.00 33.53 187 ALA A O 1
ATOM 1511 N N . SER A 1 188 ? 8.790 -25.905 -31.906 1.00 32.66 188 SER A N 1
ATOM 1512 C CA . SER A 1 188 ? 8.902 -27.256 -31.344 1.00 32.66 188 SER A CA 1
ATOM 1513 C C . SER A 1 188 ? 9.913 -28.048 -32.199 1.00 32.66 188 SER A C 1
ATOM 1515 O O . SER A 1 188 ? 10.161 -27.627 -33.329 1.00 32.66 188 SER A O 1
ATOM 1517 N N . PRO A 1 189 ? 10.525 -29.104 -31.632 1.00 41.31 189 PRO A N 1
ATOM 1518 C CA . PRO A 1 189 ? 11.951 -29.446 -31.738 1.00 41.31 189 PRO A CA 1
ATOM 1519 C C . PRO A 1 189 ? 12.489 -29.701 -33.148 1.00 41.31 189 PRO A C 1
ATOM 1521 O O . PRO A 1 189 ? 11.736 -30.232 -33.994 1.00 41.31 189 PRO A O 1
#

Organism: NCBI:txid2750995

Mean predicted aligned error: 10.19 Å

Sequence (189 aa):
MKKILLYIVIVMSLMSSQAMALEQGDKEQFIKNAKTYLLAHNMRTFNVVMQYVSPKVLETIAQDNKLSLANLTSIIPDNLRNEALKGKKTNYVGNFEKIESQELGTILVVTIPMNYDVVDKDGKNIRLKNQLIGMKTEGKWYFINSDELSLLDYYKKAYPELVNLKLAKLDFEFLDPEFDMKKGKFASP

Solvent-accessible surface area (backbone atoms only — not comparable to full-atom values): 11004 Å² total; per-residue (Å²): 145,84,76,74,75,71,68,69,68,65,70,75,78,67,79,70,85,60,75,49,86,70,54,69,70,56,48,53,52,47,54,55,52,52,50,51,41,37,48,20,61,59,71,64,38,39,72,61,38,53,70,27,47,51,66,62,32,49,49,48,51,14,59,78,67,76,45,53,58,69,60,46,67,63,46,51,44,54,50,53,50,54,47,46,73,67,48,48,58,42,66,55,45,72,41,83,88,53,71,45,31,40,75,40,85,86,31,45,35,36,38,25,48,24,34,30,34,26,46,48,100,86,70,46,54,31,36,38,42,43,35,40,38,37,37,37,50,98,93,39,71,24,60,46,55,65,82,44,52,73,59,50,52,38,44,28,70,60,37,62,54,50,70,75,64,84,74,82,81,75,50,75,44,78,69,57,87,86,71,58,81,87,65,85,62,85,83,72,136

pLDDT: mean 80.52, std 18.3, range [32.66, 97.94]

Nearest PDB structures (foldseek):
  3f7s-assembly1_A-2  TM=5.614E-01  e=2.561E-02  Pseudomonas putida KT2440
  3cnx-assembly1_A  TM=5.359E-01  e=8.511E-02  Streptomyces avermitilis
  5aii-assembly1_H  TM=4.799E-01  e=2.828E-01  unidentified
  8wv0-assembly1_B  TM=5.649E-01  e=1.403E+00  Burkholderia pseudomallei
  8wv0-assembly1_A  TM=5.774E-01  e=3.708E+00  Burkholderia pseudomallei